Protein AF-A0A7Y4RTG4-F1 (afdb_monomer)

Radius of gyration: 31.03 Å; Cα contacts (8 Å, |Δi|>4): 237; chains: 1; bounding box: 72×58×74 Å

Nearest PDB structures (foldseek):
  3ip4-assembly1_B  TM=7.887E-01  e=3.314E-16  Staphylococcus aureus subsp. aureus Mu50
  3al0-assembly1_B  TM=7.561E-01  e=7.005E-13  Thermotoga maritima MSB8
  3h0m-assembly6_Q  TM=8.804E-01  e=1.218E-09  Aquifex aeolicus
  4wj3-assembly2_H  TM=8.496E-01  e=2.297E-09  Pseudomonas aeruginosa PAO1
  2df4-assembly1_B  TM=9.176E-01  e=1.395E-08  Staphylococcus aureus

Mean predicted aligned error: 8.81 Å

Secondary structure (DSSP, 8-state):
-HHHHHHHHHHHHTT-----EEEEEETTTTEEEEEEE--S---------TTS------HHHHHHHHHHPPPPHHHHHHHHHHHH---HHHHHHHTSSHHHHHHHHHHHHTT--HHHHHHHIIIIIHHHHHHHSS--S-HHHHHHHHHHHHTTSB-HHHHHHHHHHHHHH---HHHHHHHTT-BPB--HHHHHHHHHHHHHH-HHHHHHHHTT-TTHHHHHHHHHHHHTTT-B-HHHHHHHHHHHHH--

Foldseek 3Di:
DVQVVVVVVVCVVVVHDDFDFDWDADPVVRHIDGDDGCPDDDPPVDDPDPVDDDDDDDPVNVVVVVVVDDDDLVRQLVCCCPVQVDDSVLSNVQSVDPQSVVLLVLLVVLPARSVLSSVCCVPQQVVLCVVPVHRQAHSNLVNQLNVCCVVPQAPPVLSSVLSVVCSPPNDHSVVSCVVVVRTADLDLVVLLVLLVVLCVVCVVLLVVVVVPPVVSLVVSLVSSCVSCVNRYRSVNNSVSNCCVSPPD

Solvent-accessible surface area (backbone atoms only — not comparable to full-atom values): 14343 Å² total; per-residue (Å²): 110,68,53,53,53,55,49,52,49,54,37,50,76,72,72,50,79,93,71,63,60,48,67,45,76,39,85,90,77,62,42,66,42,82,76,44,78,56,88,62,84,81,84,77,74,87,68,84,62,86,90,55,76,85,87,78,80,53,70,69,57,53,52,52,56,61,70,68,56,72,82,50,52,72,59,48,26,54,44,36,31,71,77,51,68,40,51,77,67,56,24,52,59,39,43,68,41,70,71,51,34,53,46,50,53,46,18,38,75,62,67,30,56,51,63,62,46,51,52,47,40,72,52,62,46,42,56,49,21,75,75,66,79,44,78,72,59,54,41,59,45,54,25,50,42,52,47,35,39,74,76,53,46,23,44,74,74,46,45,54,54,37,52,59,46,25,57,73,75,49,73,55,47,68,59,48,24,54,77,70,63,35,48,40,46,76,55,65,68,65,50,49,52,47,44,52,53,45,51,69,76,37,53,70,58,51,52,44,34,74,72,66,42,67,74,46,56,61,54,52,50,51,50,34,29,60,74,48,70,57,18,48,35,72,81,62,46,53,61,53,49,50,53,66,66,70,51,131

pLDDT: mean 91.25, std 6.45, range [51.41, 98.25]

Structure (mmCIF, N/CA/C/O backbone):
data_AF-A0A7Y4RTG4-F1
#
_entry.id   AF-A0A7Y4RTG4-F1
#
loop_
_atom_site.group_PDB
_atom_site.id
_atom_site.type_symbol
_atom_site.label_atom_id
_atom_site.label_alt_id
_atom_site.label_comp_id
_atom_site.label_asym_id
_atom_site.label_entity_id
_atom_site.label_seq_id
_atom_site.pdbx_PDB_ins_code
_atom_site.Cartn_x
_atom_site.Cartn_y
_atom_site.Cartn_z
_atom_site.occupancy
_atom_site.B_iso_or_equiv
_atom_site.auth_seq_id
_atom_site.auth_comp_id
_atom_site.auth_asym_id
_atom_site.auth_atom_id
_atom_site.pdbx_PDB_model_num
ATOM 1 N N . LEU A 1 1 ? 15.105 18.278 -21.443 1.00 90.88 1 LEU A N 1
ATOM 2 C CA . LEU A 1 1 ? 14.380 18.405 -22.731 1.00 90.88 1 LEU A CA 1
ATOM 3 C C . LEU A 1 1 ? 13.814 19.806 -22.916 1.00 90.88 1 LEU A C 1
ATOM 5 O O . LEU A 1 1 ? 14.071 20.392 -23.954 1.00 90.88 1 LEU A O 1
ATOM 9 N N . GLU A 1 2 ? 13.127 20.365 -21.918 1.00 93.38 2 GLU A N 1
ATOM 10 C CA . GLU A 1 2 ? 12.545 21.721 -21.973 1.00 93.38 2 GLU A CA 1
ATOM 11 C C . GLU A 1 2 ? 13.542 22.799 -22.425 1.00 93.38 2 GLU A C 1
ATOM 13 O O . GLU A 1 2 ? 13.297 23.468 -23.419 1.00 93.38 2 GLU A O 1
ATOM 18 N N . ALA A 1 3 ? 14.722 22.873 -21.801 1.00 92.00 3 ALA A N 1
ATOM 19 C CA . ALA A 1 3 ? 15.753 23.846 -22.172 1.00 92.00 3 ALA A CA 1
ATOM 20 C C . ALA A 1 3 ? 16.218 23.755 -23.641 1.00 92.00 3 ALA A C 1
ATOM 22 O O . ALA A 1 3 ? 16.550 24.770 -24.246 1.00 92.00 3 ALA A O 1
ATOM 23 N N . GLU A 1 4 ? 16.244 22.552 -24.228 1.00 94.00 4 GLU A N 1
ATOM 24 C CA . GLU A 1 4 ? 16.605 22.387 -25.643 1.00 94.00 4 GLU A CA 1
ATOM 25 C C . GLU A 1 4 ? 15.438 22.715 -26.573 1.00 94.00 4 GLU A C 1
ATOM 27 O O . GLU A 1 4 ? 15.654 23.314 -27.624 1.00 94.00 4 GLU A O 1
ATOM 32 N N . ARG A 1 5 ? 14.205 22.373 -26.178 1.00 94.19 5 ARG A N 1
ATOM 33 C CA . ARG A 1 5 ? 12.996 22.782 -26.903 1.00 94.19 5 ARG A CA 1
ATOM 34 C C . ARG A 1 5 ? 12.958 24.303 -27.035 1.00 94.19 5 ARG A C 1
ATOM 36 O O . ARG A 1 5 ? 12.824 24.805 -28.146 1.00 94.19 5 ARG A O 1
ATOM 43 N N . ASP A 1 6 ? 13.136 25.016 -25.927 1.00 93.62 6 ASP A N 1
ATOM 44 C CA . ASP A 1 6 ? 13.055 26.479 -25.899 1.00 93.62 6 ASP A CA 1
ATOM 45 C C . ASP A 1 6 ? 14.202 27.112 -26.711 1.00 93.62 6 ASP A C 1
ATOM 47 O O . ASP A 1 6 ? 13.991 28.070 -27.457 1.00 93.62 6 ASP A O 1
ATOM 51 N N . ARG A 1 7 ? 15.411 26.525 -26.661 1.00 91.38 7 ARG A N 1
ATOM 52 C CA . ARG A 1 7 ? 16.547 26.951 -27.495 1.00 91.38 7 ARG A CA 1
ATOM 53 C C . ARG A 1 7 ? 16.271 26.768 -28.988 1.00 91.38 7 ARG A C 1
ATOM 55 O O . ARG A 1 7 ? 16.556 27.676 -29.768 1.00 91.38 7 ARG A O 1
ATOM 62 N N . GLN A 1 8 ? 15.755 25.608 -29.403 1.00 92.88 8 GLN A N 1
ATOM 63 C CA . GLN A 1 8 ? 15.428 25.354 -30.810 1.00 92.88 8 GLN A CA 1
ATOM 64 C C . GLN A 1 8 ? 14.287 26.248 -31.293 1.00 92.88 8 GLN A C 1
ATOM 66 O O . GLN A 1 8 ? 14.347 26.739 -32.417 1.00 92.88 8 GLN A O 1
ATOM 71 N N . GLN A 1 9 ? 13.290 26.510 -30.446 1.00 94.94 9 GLN A N 1
ATOM 72 C CA . GLN A 1 9 ? 12.205 27.431 -30.767 1.00 94.94 9 GLN A CA 1
ATOM 73 C C . GLN A 1 9 ? 12.737 28.847 -31.029 1.00 94.94 9 GLN A C 1
ATOM 75 O O . GLN A 1 9 ? 12.493 29.392 -32.103 1.00 94.94 9 GLN A O 1
ATOM 80 N N . ALA A 1 10 ? 13.546 29.401 -30.120 1.00 94.06 10 ALA A N 1
ATOM 81 C CA . ALA A 1 10 ? 14.153 30.722 -30.304 1.00 94.06 10 ALA A CA 1
ATOM 82 C C . ALA A 1 10 ? 15.067 30.789 -31.546 1.00 94.06 10 ALA A C 1
ATOM 84 O O . ALA A 1 10 ? 15.100 31.796 -32.260 1.00 94.06 10 ALA A O 1
ATOM 85 N N . LEU A 1 11 ? 15.800 29.706 -31.834 1.00 93.25 11 LEU A N 1
ATOM 86 C CA . LEU A 1 11 ? 16.638 29.589 -33.031 1.00 93.25 11 LEU A CA 1
ATOM 87 C C . LEU A 1 11 ? 15.805 29.643 -34.318 1.00 93.25 11 LEU A C 1
ATOM 89 O O . LEU A 1 11 ? 16.192 30.327 -35.259 1.00 93.25 11 LEU A O 1
ATOM 93 N N . LEU A 1 12 ? 14.664 28.954 -34.357 1.00 95.00 12 LEU A N 1
ATOM 94 C CA . LEU A 1 12 ? 13.762 28.959 -35.511 1.00 95.00 12 LEU A CA 1
ATOM 95 C C . LEU A 1 12 ? 13.035 30.302 -35.672 1.00 95.00 12 LEU A C 1
ATOM 97 O O . LEU A 1 12 ? 12.954 30.819 -36.784 1.00 95.00 12 LEU A O 1
ATOM 101 N N . GLU A 1 13 ? 12.550 30.896 -34.580 1.00 96.50 13 GLU A N 1
ATOM 102 C CA . GLU A 1 13 ? 11.838 32.186 -34.588 1.00 96.50 13 GLU A CA 1
ATOM 103 C C . GLU A 1 13 ? 12.732 33.355 -35.027 1.00 96.50 13 GLU A C 1
ATOM 105 O O . GLU A 1 13 ? 12.270 34.283 -35.687 1.00 96.50 13 GLU A O 1
ATOM 110 N N . SER A 1 14 ? 14.030 33.290 -34.720 1.00 95.44 14 SER A N 1
ATOM 111 C CA . SER A 1 14 ? 15.031 34.260 -35.188 1.00 95.44 14 SER A CA 1
ATOM 112 C C . SER A 1 14 ? 15.507 34.017 -36.630 1.00 95.44 14 SER A C 1
ATOM 114 O O . SER A 1 14 ? 16.370 34.745 -37.122 1.00 95.44 14 SER A O 1
ATOM 116 N N . GLY A 1 15 ? 14.948 33.018 -37.327 1.00 94.69 15 GLY A N 1
ATOM 117 C CA . GLY A 1 15 ? 15.311 32.665 -38.703 1.00 94.69 15 GLY A CA 1
ATOM 118 C C . GLY A 1 15 ? 16.623 31.880 -38.829 1.00 94.69 15 GLY A C 1
ATOM 119 O O . GLY A 1 15 ? 17.167 31.759 -39.929 1.00 94.69 15 GLY A O 1
ATOM 120 N N . GLY A 1 16 ? 17.151 31.360 -37.719 1.00 91.38 16 GLY A N 1
ATOM 121 C CA . GLY A 1 16 ? 18.330 30.501 -37.691 1.00 91.38 16 GLY A CA 1
ATOM 122 C C . GLY A 1 16 ? 18.063 29.093 -38.234 1.00 91.38 16 GLY A C 1
ATOM 123 O O . GLY A 1 16 ? 16.927 28.683 -38.473 1.00 91.38 16 GLY A O 1
ATOM 124 N N . LYS A 1 17 ? 19.137 28.324 -38.437 1.00 88.38 17 LYS A N 1
ATOM 125 C CA . LYS A 1 17 ? 19.072 26.943 -38.938 1.00 88.38 17 LYS A CA 1
ATOM 126 C C . LYS A 1 17 ? 19.406 25.959 -37.827 1.00 88.38 17 LYS A C 1
ATOM 128 O O . LYS A 1 17 ? 20.364 26.162 -37.088 1.00 88.38 17 LYS A O 1
ATOM 133 N N . VAL A 1 18 ? 18.630 24.882 -37.729 1.00 87.88 18 VAL A N 1
ATOM 134 C CA . VAL A 1 18 ? 18.922 23.783 -36.802 1.00 87.88 18 VAL A CA 1
ATOM 135 C C . VAL A 1 18 ? 20.097 22.979 -37.349 1.00 87.88 18 VAL A C 1
ATOM 1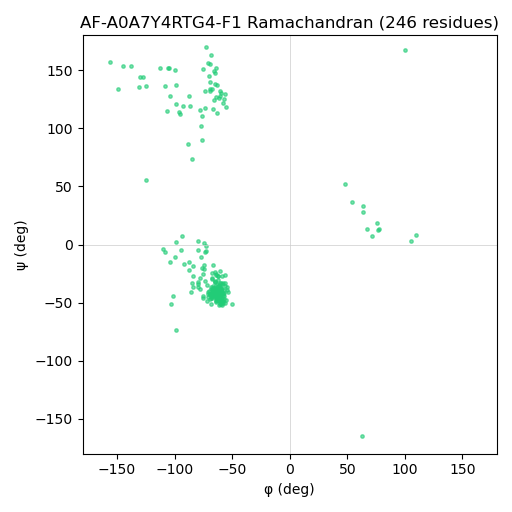37 O O . VAL A 1 18 ? 20.010 22.392 -38.425 1.00 87.88 18 VAL A O 1
ATOM 140 N N . GLU A 1 19 ? 21.188 22.953 -36.593 1.00 85.75 19 GLU A N 1
ATOM 141 C CA . GLU A 1 19 ? 22.383 22.176 -36.906 1.00 85.75 19 GLU A CA 1
ATOM 142 C C . GLU A 1 19 ? 22.418 20.878 -36.102 1.00 85.75 19 GLU A C 1
ATOM 144 O O . GLU A 1 19 ? 21.931 20.802 -34.969 1.00 85.75 19 GLU A O 1
ATOM 149 N N . GLN A 1 20 ? 23.033 19.846 -36.677 1.00 86.00 20 GLN A N 1
ATOM 150 C CA . GLN A 1 20 ? 23.222 18.585 -35.983 1.00 86.00 20 GLN A CA 1
ATOM 151 C C . GLN A 1 20 ? 24.375 18.717 -34.978 1.00 86.00 20 GLN A C 1
ATOM 153 O O . GLN A 1 20 ? 25.554 18.676 -35.329 1.00 86.00 20 GLN A O 1
ATOM 158 N N . VAL A 1 21 ? 24.032 18.867 -33.702 1.00 87.69 21 VAL A N 1
ATOM 159 C CA . VAL A 1 21 ? 25.002 19.056 -32.618 1.00 87.69 21 VAL A CA 1
ATOM 160 C C . VAL A 1 21 ? 24.770 18.061 -31.491 1.00 87.69 21 VAL A C 1
ATOM 162 O O . VAL A 1 21 ? 23.637 17.718 -31.155 1.00 87.69 21 VAL A O 1
ATOM 165 N N . SER A 1 22 ? 25.860 17.600 -30.884 1.00 88.44 22 SER A N 1
ATOM 166 C CA . SER A 1 22 ? 25.801 16.906 -29.599 1.00 88.44 22 SER A CA 1
ATOM 167 C C . SER A 1 22 ? 25.849 17.949 -28.486 1.00 88.44 22 SER A C 1
ATOM 169 O O . SER A 1 22 ? 26.819 18.705 -28.378 1.00 88.44 22 SER A O 1
ATOM 171 N N . LEU A 1 23 ? 24.802 17.991 -27.666 1.00 90.94 23 LEU A N 1
ATOM 172 C CA . LEU A 1 23 ? 24.672 18.914 -26.542 1.00 90.94 23 LEU A CA 1
ATOM 173 C C . LEU A 1 23 ? 24.897 18.184 -25.218 1.00 90.94 23 LEU A C 1
ATOM 175 O O . LEU A 1 23 ? 24.575 17.005 -25.086 1.00 90.94 23 LEU A O 1
ATOM 179 N N . THR A 1 24 ? 25.379 18.916 -24.221 1.00 93.94 24 THR A N 1
ATOM 180 C CA . THR A 1 24 ? 25.357 18.491 -22.819 1.00 93.94 24 THR A CA 1
ATOM 181 C C . THR A 1 24 ? 24.423 19.378 -22.011 1.00 93.94 24 THR A C 1
ATOM 183 O O . THR A 1 24 ? 24.224 20.546 -22.349 1.00 93.94 24 THR A O 1
ATOM 186 N N . PHE A 1 25 ? 23.846 18.828 -20.946 1.00 94.81 25 PHE A N 1
ATOM 187 C CA . PHE A 1 25 ? 22.964 19.545 -20.033 1.00 94.81 25 PHE A CA 1
ATOM 188 C C . PHE A 1 25 ? 23.697 19.869 -18.732 1.00 94.81 25 PHE A C 1
ATOM 190 O O . PHE A 1 25 ? 24.262 18.985 -18.088 1.00 94.81 25 PHE A O 1
ATOM 197 N N . ASN A 1 26 ? 23.666 21.137 -18.326 1.00 93.50 26 ASN A N 1
ATOM 198 C CA . ASN A 1 26 ? 24.170 21.564 -17.030 1.00 93.50 26 ASN A CA 1
ATOM 199 C C . ASN A 1 26 ? 23.016 21.625 -16.021 1.00 93.50 26 ASN A C 1
ATOM 201 O O . ASN A 1 26 ? 22.156 22.500 -16.106 1.00 93.50 26 ASN A O 1
ATOM 205 N N . ALA A 1 27 ? 23.035 20.727 -15.034 1.00 92.56 27 ALA A N 1
ATOM 206 C CA . ALA A 1 27 ? 21.994 20.645 -14.011 1.00 92.56 27 ALA A CA 1
ATOM 207 C C . ALA A 1 27 ? 21.948 21.851 -13.053 1.00 92.56 27 ALA A C 1
ATOM 209 O O . ALA A 1 27 ? 20.893 22.127 -12.495 1.00 92.56 27 ALA A O 1
ATOM 210 N N . GLN A 1 28 ? 23.052 22.586 -12.870 1.00 92.94 28 GLN A N 1
ATOM 211 C CA . GLN A 1 28 ? 23.098 23.767 -11.997 1.00 92.94 28 GLN A CA 1
ATOM 212 C C . GLN A 1 28 ? 22.479 24.997 -12.662 1.00 92.94 28 GLN A C 1
ATOM 214 O O . GLN A 1 28 ? 21.819 25.789 -11.999 1.00 92.94 28 GLN A O 1
ATOM 219 N N . THR A 1 29 ? 22.705 25.173 -13.967 1.00 91.31 29 THR A N 1
ATOM 220 C CA . THR A 1 29 ? 22.216 26.350 -14.7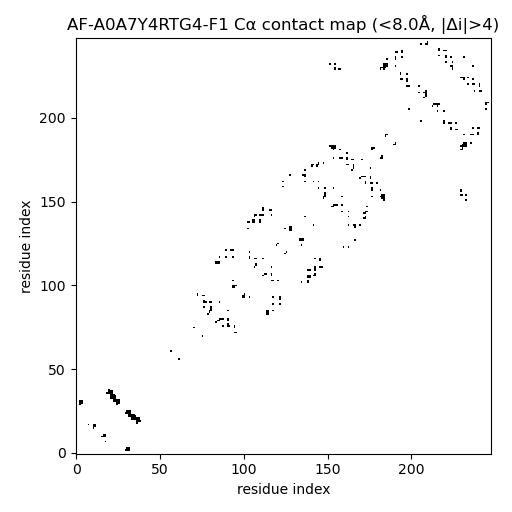03 1.00 91.31 29 THR A CA 1
ATOM 221 C C . THR A 1 29 ? 20.943 26.079 -15.497 1.00 91.31 29 THR A C 1
ATOM 223 O O . THR A 1 29 ? 20.357 27.016 -16.030 1.00 91.31 29 THR A O 1
ATOM 226 N N . GLY A 1 30 ? 20.530 24.815 -15.625 1.00 91.38 30 GLY A N 1
ATOM 227 C CA . GLY A 1 30 ? 19.381 24.406 -16.435 1.00 91.38 30 GLY A CA 1
ATOM 228 C C . GLY A 1 30 ? 19.587 24.599 -17.939 1.00 91.38 30 GLY A C 1
ATOM 229 O O . GLY A 1 30 ? 18.629 24.540 -18.702 1.00 91.38 30 GLY A O 1
ATOM 230 N N . GLN A 1 31 ? 20.820 24.846 -18.385 1.00 90.88 31 GLN A N 1
ATOM 231 C CA . GLN A 1 31 ? 21.125 25.183 -19.775 1.00 90.88 31 GLN A CA 1
ATOM 232 C C . GLN A 1 31 ? 21.758 24.013 -20.520 1.00 90.88 31 GLN A C 1
ATOM 234 O O . GLN A 1 31 ? 22.485 23.195 -19.952 1.00 90.88 31 GLN A O 1
ATOM 239 N N . VAL A 1 32 ? 21.531 23.990 -21.829 1.00 92.44 32 VAL A N 1
ATOM 240 C CA . VAL A 1 32 ? 22.200 23.084 -22.761 1.00 92.44 32 VAL A CA 1
ATOM 241 C C . VAL A 1 32 ? 23.346 23.804 -23.459 1.00 92.44 32 VAL A C 1
ATOM 243 O O . VAL A 1 32 ? 23.216 24.963 -23.855 1.00 92.44 32 VAL A O 1
ATOM 246 N N . LYS A 1 33 ? 24.490 23.133 -23.589 1.00 87.81 33 LYS A N 1
ATOM 247 C CA . LYS A 1 33 ? 25.681 23.678 -24.247 1.00 87.81 33 LYS A CA 1
ATOM 248 C C . LYS A 1 33 ? 26.145 22.744 -25.360 1.00 87.81 33 LYS A C 1
ATOM 250 O O . LYS A 1 33 ? 26.186 21.532 -25.136 1.00 87.81 33 LYS A O 1
ATOM 255 N N . PRO A 1 34 ? 26.513 23.274 -26.536 1.00 86.50 34 PRO A N 1
ATOM 256 C CA . PRO A 1 34 ? 27.095 22.461 -27.588 1.00 86.50 34 PRO A CA 1
ATOM 257 C C . PRO A 1 34 ? 28.467 21.954 -27.164 1.00 86.50 34 PRO A C 1
ATOM 259 O O . PRO A 1 34 ? 29.282 22.705 -26.634 1.00 86.50 34 PRO A O 1
ATOM 262 N N . MET A 1 35 ? 28.704 20.664 -27.385 1.00 85.25 35 MET A N 1
ATOM 263 C CA . MET A 1 35 ? 30.018 20.052 -27.195 1.00 85.25 35 MET A CA 1
ATOM 264 C C . MET A 1 35 ? 30.735 19.855 -28.523 1.00 85.25 35 MET A C 1
ATOM 266 O O . MET A 1 35 ? 31.929 20.110 -28.628 1.00 85.25 35 MET A O 1
ATOM 270 N N . ARG A 1 36 ? 30.009 19.360 -29.528 1.00 81.50 36 ARG A N 1
ATOM 271 C CA . ARG A 1 36 ? 30.580 18.953 -30.809 1.00 81.50 36 ARG A CA 1
ATOM 272 C C . ARG A 1 36 ? 29.572 19.158 -31.938 1.00 81.50 36 ARG A C 1
ATOM 274 O O . ARG A 1 36 ? 28.423 18.726 -31.805 1.00 81.50 36 ARG A O 1
ATOM 281 N N . SER A 1 37 ? 30.022 19.746 -33.045 1.00 75.56 37 SER A N 1
ATOM 282 C CA . SER A 1 37 ? 29.322 19.715 -34.332 1.00 75.56 37 SER A CA 1
ATOM 283 C C . SER A 1 37 ? 29.448 18.319 -34.953 1.00 75.56 37 SER A C 1
ATOM 285 O O . SER A 1 37 ? 30.528 17.718 -34.981 1.00 75.56 37 SER A O 1
ATOM 287 N N . LYS A 1 38 ? 28.329 17.754 -35.415 1.00 68.50 38 LYS A N 1
ATOM 288 C CA . LYS A 1 38 ? 28.351 16.563 -36.270 1.00 68.50 38 LYS A CA 1
ATOM 289 C C . LYS A 1 38 ? 28.464 17.049 -37.711 1.00 68.50 38 LYS A C 1
ATOM 291 O O . LYS A 1 38 ? 27.457 17.282 -38.362 1.00 68.50 38 LYS A O 1
ATOM 296 N N . GLU A 1 39 ? 29.694 17.262 -38.165 1.00 63.22 39 GLU A N 1
ATOM 297 C CA . GLU A 1 39 ? 29.968 17.637 -39.560 1.00 63.22 39 GLU A CA 1
ATOM 298 C C . GLU A 1 39 ? 29.825 16.436 -40.512 1.00 63.22 39 GLU A C 1
ATOM 300 O O . GLU A 1 39 ? 29.459 16.618 -41.666 1.00 63.22 39 GLU A O 1
ATOM 305 N N . GLU A 1 40 ? 29.994 15.203 -40.013 1.00 60.44 40 GLU A N 1
ATOM 306 C CA . GLU A 1 40 ? 29.800 13.956 -40.767 1.00 60.44 40 GLU A CA 1
ATOM 307 C C . GLU A 1 40 ? 29.211 12.853 -39.866 1.00 60.44 40 GLU A C 1
ATOM 309 O O . GLU A 1 40 ? 29.402 12.857 -38.641 1.00 60.44 40 GLU A O 1
ATOM 314 N N . SER A 1 41 ? 28.490 11.884 -40.449 1.00 66.75 41 SER A N 1
ATOM 315 C CA . SER A 1 41 ? 28.116 10.665 -39.724 1.00 66.75 41 SER A CA 1
ATOM 316 C C . SER A 1 41 ? 29.381 9.878 -39.402 1.00 66.75 41 S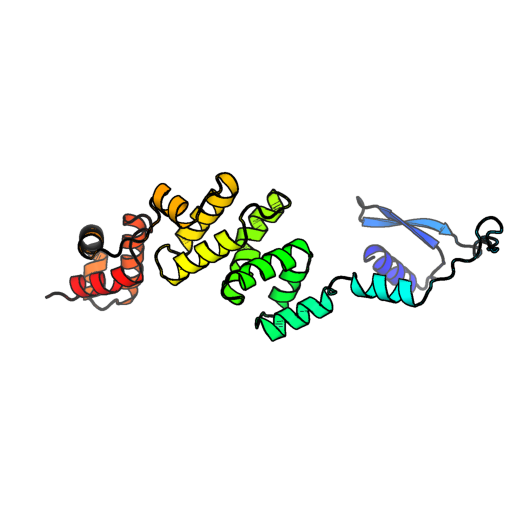ER A C 1
ATOM 318 O O . SER A 1 41 ? 30.142 9.542 -40.305 1.00 66.75 41 SER A O 1
ATOM 320 N N . HIS A 1 42 ? 29.601 9.564 -38.129 1.00 70.94 42 HIS A N 1
ATOM 321 C CA . HIS A 1 42 ? 30.732 8.747 -37.715 1.00 70.94 42 HIS A CA 1
ATOM 322 C C . HIS A 1 42 ? 30.764 7.408 -38.457 1.00 70.94 42 HIS A C 1
ATOM 324 O O . HIS A 1 42 ? 29.850 6.597 -38.302 1.00 70.94 42 HIS A O 1
ATOM 330 N N . ASP A 1 43 ? 31.834 7.165 -39.215 1.00 83.94 43 ASP A N 1
ATOM 331 C CA . ASP A 1 43 ? 32.106 5.848 -39.779 1.00 83.94 43 ASP A CA 1
ATOM 332 C C . ASP A 1 43 ? 32.642 4.925 -38.676 1.00 83.94 43 ASP A C 1
ATOM 334 O O . ASP A 1 43 ? 33.841 4.853 -38.394 1.00 83.94 43 ASP A O 1
ATOM 338 N N . TYR A 1 44 ? 31.714 4.242 -38.005 1.00 87.56 44 TYR A N 1
ATOM 339 C CA . TYR A 1 44 ? 32.029 3.229 -36.999 1.00 87.56 44 TYR A CA 1
ATOM 340 C C . TYR A 1 44 ? 32.580 1.936 -37.611 1.00 87.56 44 TYR A C 1
ATOM 342 O O . TYR A 1 44 ? 33.001 1.062 -36.854 1.00 87.56 44 TYR A O 1
ATOM 350 N N . ARG A 1 45 ? 32.610 1.815 -38.952 1.00 91.00 45 ARG A N 1
ATOM 351 C CA . ARG A 1 45 ? 33.097 0.643 -39.691 1.00 91.00 45 ARG A CA 1
ATOM 352 C C . ARG A 1 45 ? 32.512 -0.655 -39.142 1.00 91.00 45 ARG A C 1
ATOM 354 O O . ARG A 1 45 ? 33.254 -1.563 -38.788 1.00 91.00 45 ARG A O 1
ATOM 361 N N . TYR A 1 46 ? 31.185 -0.723 -39.019 1.00 92.50 46 TYR A N 1
ATOM 362 C CA . TYR A 1 46 ? 30.511 -1.931 -38.547 1.00 92.50 46 TYR A CA 1
ATOM 363 C C . TYR A 1 46 ? 30.862 -3.124 -39.446 1.00 92.50 46 TYR A C 1
ATOM 365 O O . TYR A 1 46 ? 30.647 -3.081 -40.657 1.00 92.50 46 TYR A O 1
ATOM 373 N N . PHE A 1 47 ? 31.365 -4.197 -38.842 1.00 94.81 47 PHE A N 1
ATOM 374 C CA . PHE A 1 47 ? 31.552 -5.500 -39.472 1.00 94.81 47 PHE A CA 1
ATOM 375 C C . PHE A 1 47 ? 31.125 -6.594 -38.481 1.00 94.81 47 PHE A C 1
ATOM 377 O O . PHE A 1 47 ? 31.137 -6.343 -37.273 1.00 94.81 47 PHE A O 1
ATOM 384 N N . PRO A 1 48 ? 30.701 -7.779 -38.955 1.00 94.62 48 PRO A N 1
ATOM 385 C CA . PRO A 1 48 ? 30.400 -8.899 -38.072 1.00 94.62 48 PRO A CA 1
ATOM 386 C C . PRO A 1 48 ? 31.636 -9.280 -37.263 1.00 94.62 48 PRO A C 1
ATOM 388 O O . PRO A 1 48 ? 32.707 -9.454 -37.841 1.00 94.62 48 PRO A O 1
ATOM 391 N N . ASP A 1 49 ? 31.476 -9.410 -35.951 1.00 94.50 49 ASP A N 1
ATOM 392 C CA . ASP A 1 49 ? 32.546 -9.863 -35.070 1.00 94.50 49 ASP A CA 1
ATOM 393 C C . ASP A 1 49 ? 32.931 -11.312 -35.443 1.00 94.50 49 ASP A C 1
ATOM 395 O O . ASP A 1 49 ? 32.089 -12.203 -35.317 1.00 94.50 49 ASP A O 1
ATOM 399 N N . PRO A 1 50 ? 34.150 -11.566 -35.961 1.00 94.38 50 PRO A N 1
ATOM 400 C CA . PRO A 1 50 ? 34.558 -12.898 -36.393 1.00 94.38 50 PRO A CA 1
ATOM 401 C C . PRO A 1 50 ? 34.856 -13.832 -35.214 1.00 94.38 50 PRO A C 1
ATOM 403 O O . PRO A 1 50 ? 34.883 -15.048 -35.409 1.00 94.38 50 PRO A O 1
ATOM 406 N N . ASP A 1 51 ? 35.074 -13.280 -34.016 1.00 96.38 51 ASP A N 1
ATOM 407 C CA . ASP A 1 51 ? 35.400 -14.043 -32.811 1.00 96.38 51 ASP A CA 1
ATOM 408 C C . ASP A 1 51 ? 34.132 -14.584 -32.125 1.00 96.38 51 ASP A C 1
ATOM 410 O O . ASP A 1 51 ? 34.201 -15.540 -31.346 1.00 96.38 51 ASP A O 1
ATOM 414 N N . LEU A 1 52 ? 32.960 -14.013 -32.435 1.00 95.69 52 LEU A N 1
ATOM 415 C CA . LEU A 1 52 ? 31.668 -14.437 -31.901 1.00 95.69 52 LEU A CA 1
ATOM 416 C C . LEU A 1 52 ? 30.848 -15.184 -32.964 1.00 95.69 52 LEU A C 1
ATOM 418 O O . LEU A 1 52 ? 30.405 -14.580 -33.945 1.00 95.69 52 LEU A O 1
ATOM 422 N N . PRO A 1 53 ? 30.569 -16.490 -32.783 1.00 94.88 53 PRO A N 1
ATOM 423 C CA . PRO A 1 53 ? 29.657 -17.188 -33.676 1.00 94.88 53 PRO A CA 1
ATOM 424 C C . PRO A 1 53 ? 28.241 -16.589 -33.573 1.00 94.88 53 PRO A C 1
ATOM 426 O O . PRO A 1 53 ? 27.852 -16.101 -32.506 1.00 94.88 53 PRO A O 1
ATOM 429 N N . PRO A 1 54 ? 27.429 -16.657 -34.644 1.00 94.56 54 PRO A N 1
ATOM 430 C CA . PRO A 1 54 ? 26.047 -16.196 -34.598 1.00 94.56 54 PRO A CA 1
ATOM 431 C C . PRO A 1 54 ? 25.245 -16.883 -33.485 1.00 94.56 54 PRO A C 1
ATOM 433 O O . PRO A 1 54 ? 25.210 -18.111 -33.398 1.00 94.56 54 PRO A O 1
ATOM 436 N N . LEU A 1 55 ? 24.561 -16.087 -32.660 1.00 94.62 55 LEU A N 1
ATOM 437 C CA . LEU A 1 55 ? 23.647 -16.595 -31.640 1.00 94.62 55 LEU A CA 1
ATOM 438 C C . LEU A 1 55 ? 22.342 -17.056 -32.302 1.00 94.62 55 LEU A C 1
ATOM 440 O O . LEU A 1 55 ? 21.559 -16.236 -32.782 1.00 94.62 55 LEU A O 1
ATOM 444 N N . VAL A 1 56 ? 22.100 -18.366 -32.311 1.00 94.75 56 VAL A N 1
ATOM 445 C CA . VAL A 1 56 ? 20.837 -18.961 -32.769 1.00 94.75 56 VAL A CA 1
ATOM 446 C C . VAL A 1 56 ? 19.984 -19.280 -31.546 1.00 94.75 56 VAL A C 1
ATOM 448 O O . VAL A 1 56 ? 20.415 -20.022 -30.669 1.00 94.75 56 VAL A O 1
ATOM 451 N N . LEU A 1 57 ? 18.787 -18.697 -31.473 1.00 95.31 57 LEU A N 1
ATOM 452 C CA . LEU A 1 57 ? 17.855 -18.918 -30.369 1.00 95.31 57 LEU A CA 1
ATOM 453 C C . LEU A 1 57 ? 16.842 -20.000 -30.749 1.00 95.31 57 LEU A C 1
ATOM 455 O O . LEU A 1 57 ? 16.014 -19.793 -31.638 1.00 95.31 57 LEU A O 1
ATOM 459 N N . ASP A 1 58 ? 16.889 -21.139 -30.061 1.00 96.50 58 ASP A N 1
ATOM 460 C CA . ASP A 1 58 ? 15.918 -22.215 -30.249 1.00 96.50 58 ASP A CA 1
ATOM 461 C C . ASP A 1 58 ? 14.511 -21.776 -29.824 1.00 96.50 58 ASP A C 1
ATOM 463 O O . ASP A 1 58 ? 14.315 -21.183 -28.760 1.00 96.50 58 ASP A O 1
ATOM 467 N N . ALA A 1 59 ? 13.497 -22.138 -30.614 1.00 96.81 59 ALA A N 1
ATOM 468 C CA . ALA A 1 59 ? 12.105 -21.790 -30.317 1.00 96.81 59 ALA A CA 1
ATOM 469 C C . ALA A 1 59 ? 11.629 -22.345 -28.960 1.00 96.81 59 ALA A C 1
ATOM 471 O O . ALA A 1 59 ? 10.839 -21.701 -28.271 1.00 96.81 59 ALA A O 1
ATOM 472 N N . SER A 1 60 ? 12.135 -23.514 -28.549 1.00 96.81 60 SER A N 1
ATOM 473 C CA . SER A 1 60 ? 11.847 -24.093 -27.232 1.00 96.81 60 SER A CA 1
ATOM 474 C C . SER A 1 60 ? 12.439 -23.266 -26.094 1.00 96.81 60 SER A C 1
ATOM 476 O O . SER A 1 60 ? 11.786 -23.098 -25.070 1.00 96.81 60 SER A O 1
ATOM 478 N N . TRP A 1 61 ? 13.646 -22.723 -26.271 1.00 96.56 61 TRP A N 1
ATOM 479 C CA . TRP A 1 61 ? 14.273 -21.854 -25.276 1.00 96.56 61 TRP A CA 1
ATOM 480 C C . TRP A 1 61 ? 13.521 -20.526 -25.155 1.00 96.56 61 TRP A C 1
ATOM 482 O O . TRP A 1 61 ? 13.198 -20.104 -24.047 1.00 96.56 61 TRP A O 1
ATOM 492 N N . VAL A 1 62 ? 13.143 -19.920 -26.287 1.00 96.94 62 VAL A N 1
ATOM 493 C CA . VAL A 1 62 ? 12.313 -18.703 -26.300 1.00 96.94 62 VAL A CA 1
ATOM 494 C C . VAL A 1 62 ? 10.988 -18.940 -25.571 1.00 96.94 62 VAL A C 1
ATOM 496 O O . VAL A 1 62 ? 10.583 -18.107 -24.766 1.00 96.94 62 VAL A O 1
ATOM 499 N N . ALA A 1 63 ? 10.336 -20.086 -25.791 1.00 96.75 63 ALA A N 1
ATOM 500 C CA . ALA A 1 63 ? 9.089 -20.424 -25.107 1.00 96.75 63 ALA A CA 1
ATOM 501 C C . ALA A 1 63 ? 9.256 -20.534 -23.580 1.00 96.75 63 ALA A C 1
ATOM 503 O O . ALA A 1 63 ? 8.393 -20.050 -22.846 1.00 96.75 63 ALA A O 1
ATOM 504 N N . VAL A 1 64 ? 10.365 -21.117 -23.102 1.00 96.38 64 VAL A N 1
ATOM 505 C CA . VAL A 1 64 ? 10.689 -21.176 -21.665 1.00 96.38 64 VAL A CA 1
ATOM 506 C C . VAL A 1 64 ? 10.848 -19.768 -21.100 1.00 96.38 64 VAL A C 1
ATOM 508 O O . VAL A 1 64 ? 10.137 -19.417 -20.162 1.00 96.38 64 VAL A O 1
ATOM 511 N N . VAL A 1 65 ? 11.679 -18.927 -21.722 1.00 96.31 65 VAL A N 1
ATOM 512 C CA . VAL A 1 65 ? 11.897 -17.542 -21.265 1.00 96.31 65 VAL A CA 1
ATOM 513 C C . VAL A 1 65 ? 10.589 -16.751 -21.263 1.00 96.31 65 VAL A C 1
ATOM 515 O O . VAL A 1 65 ? 10.291 -16.051 -20.300 1.00 96.31 65 VAL A O 1
ATOM 518 N N . CYS A 1 66 ? 9.758 -16.893 -22.299 1.00 94.75 66 CYS A N 1
ATOM 519 C CA . CYS A 1 66 ? 8.448 -16.246 -22.346 1.00 94.75 66 CYS A CA 1
ATOM 520 C C . CYS A 1 66 ? 7.521 -16.686 -21.205 1.00 94.75 66 CYS A C 1
ATOM 522 O O . CYS A 1 66 ? 6.722 -15.873 -20.750 1.00 94.75 66 CYS A O 1
ATOM 524 N N . SER A 1 67 ? 7.615 -17.937 -20.741 1.00 95.31 67 SER A N 1
ATOM 525 C CA . SER A 1 67 ? 6.809 -18.438 -19.618 1.00 95.31 67 SER A CA 1
ATOM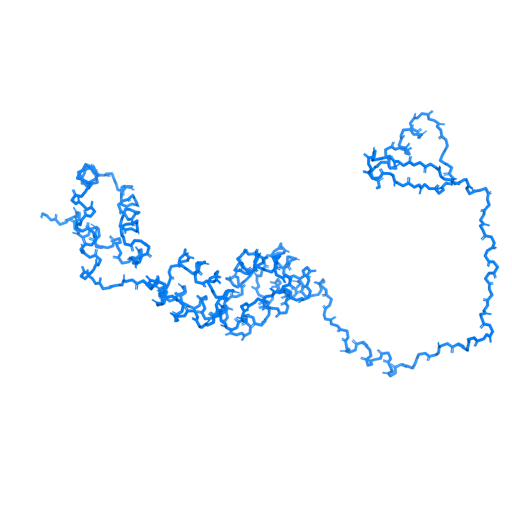 526 C C . SER A 1 67 ? 7.271 -17.929 -18.248 1.00 95.31 67 SER A C 1
ATOM 528 O O . SER A 1 67 ? 6.481 -17.910 -17.308 1.00 95.31 67 SER A O 1
ATOM 530 N N . GLU A 1 68 ? 8.527 -17.490 -18.144 1.00 95.12 68 GLU A N 1
ATOM 531 C CA . GLU A 1 68 ? 9.113 -16.919 -16.925 1.00 95.12 68 GLU A CA 1
ATOM 532 C C . GLU A 1 68 ? 8.887 -15.406 -16.813 1.00 95.12 68 GLU A C 1
ATOM 534 O O . GLU A 1 68 ? 9.070 -14.829 -15.738 1.00 95.12 68 GLU A O 1
ATOM 539 N N . LEU A 1 69 ? 8.491 -14.746 -17.909 1.00 92.06 69 LEU A N 1
ATOM 540 C CA . LEU A 1 69 ? 8.220 -13.314 -17.895 1.00 92.06 69 LEU A CA 1
ATOM 541 C C . LEU A 1 69 ? 7.035 -13.006 -16.966 1.00 92.06 69 LEU A C 1
ATOM 543 O O . LEU A 1 69 ? 5.948 -13.563 -17.145 1.00 92.06 69 LEU A O 1
ATOM 547 N N . PRO A 1 70 ? 7.204 -12.085 -16.003 1.00 91.88 70 PRO A N 1
ATOM 548 C CA . PRO A 1 70 ? 6.111 -11.681 -15.140 1.00 91.88 70 PRO A CA 1
ATOM 549 C C . PRO A 1 70 ? 5.050 -10.906 -15.926 1.00 91.88 70 PRO A C 1
ATOM 551 O O . PRO A 1 70 ? 5.287 -10.368 -17.012 1.00 91.88 70 PRO A O 1
ATOM 554 N N . GLU A 1 71 ? 3.865 -10.796 -15.331 1.00 94.00 71 GLU A N 1
ATOM 555 C CA . GLU A 1 71 ? 2.802 -9.948 -15.857 1.00 94.00 71 GLU A CA 1
ATOM 556 C C . GLU A 1 71 ? 3.285 -8.491 -15.965 1.00 94.00 71 GLU A C 1
ATOM 558 O O . GLU A 1 71 ? 3.681 -7.872 -14.975 1.00 94.00 71 GLU A O 1
ATOM 563 N N . LEU A 1 72 ? 3.233 -7.928 -17.175 1.00 93.75 72 LEU A N 1
ATOM 564 C CA . LEU A 1 72 ? 3.658 -6.550 -17.410 1.00 93.75 72 LEU A CA 1
ATOM 565 C C . LEU A 1 72 ? 2.734 -5.548 -16.692 1.00 93.75 72 LEU A C 1
ATOM 567 O O . LEU A 1 72 ? 1.520 -5.777 -16.630 1.00 93.75 72 LEU A O 1
ATOM 571 N N . PRO A 1 73 ? 3.246 -4.380 -16.251 1.00 94.31 73 PRO A N 1
ATOM 572 C CA . PRO A 1 73 ? 2.468 -3.412 -15.473 1.00 94.31 73 PRO A CA 1
ATOM 573 C C . PRO A 1 73 ? 1.152 -2.974 -16.127 1.00 94.31 73 PRO A C 1
ATOM 575 O O . PRO A 1 73 ? 0.150 -2.806 -15.441 1.00 94.31 73 PRO A O 1
ATOM 578 N N . ALA A 1 74 ? 1.120 -2.822 -17.456 1.00 95.12 74 ALA A N 1
ATOM 579 C CA . ALA A 1 74 ? -0.095 -2.438 -18.178 1.00 95.12 74 ALA A CA 1
ATOM 580 C C . ALA A 1 74 ? -1.193 -3.515 -18.106 1.00 95.12 74 ALA A C 1
ATOM 582 O O . ALA A 1 74 ? -2.360 -3.190 -17.887 1.00 95.12 74 ALA A O 1
ATOM 583 N N . ALA A 1 75 ? -0.815 -4.791 -18.246 1.00 96.06 75 ALA A N 1
ATOM 584 C CA . ALA A 1 75 ? -1.738 -5.915 -18.112 1.00 96.06 75 ALA A CA 1
ATOM 585 C C . ALA A 1 75 ? -2.205 -6.063 -16.656 1.00 96.06 75 ALA A C 1
ATOM 587 O O . ALA A 1 75 ? -3.411 -6.117 -16.404 1.00 96.06 75 ALA A O 1
ATOM 588 N N . LYS A 1 76 ? -1.266 -5.990 -15.700 1.00 97.12 76 LYS A N 1
ATOM 589 C CA . LYS A 1 76 ? -1.565 -6.057 -14.264 1.00 97.12 76 LYS A CA 1
ATOM 590 C C . LYS A 1 76 ? -2.511 -4.937 -13.828 1.00 97.12 76 LYS A C 1
ATOM 592 O O . LYS A 1 76 ? -3.473 -5.187 -13.105 1.00 97.12 76 LYS A O 1
ATOM 597 N N . ARG A 1 77 ? -2.313 -3.715 -14.333 1.00 96.88 77 ARG A N 1
ATOM 598 C CA . ARG A 1 77 ? -3.208 -2.576 -14.091 1.00 96.88 77 ARG A CA 1
ATOM 599 C C . ARG A 1 77 ? -4.633 -2.865 -14.556 1.00 96.88 77 ARG A C 1
ATOM 601 O O . ARG A 1 77 ? -5.567 -2.710 -13.776 1.00 96.88 77 ARG A O 1
ATOM 608 N N . ALA A 1 78 ? -4.796 -3.304 -15.805 1.00 97.12 78 ALA A N 1
ATOM 609 C CA . ALA A 1 78 ? -6.109 -3.628 -16.358 1.00 97.12 78 ALA A CA 1
ATOM 610 C C . ALA A 1 78 ? -6.796 -4.745 -15.554 1.00 97.12 78 ALA A C 1
ATOM 612 O O . ALA A 1 78 ? -7.994 -4.667 -15.277 1.00 97.12 78 ALA A O 1
ATOM 613 N N . ARG A 1 79 ? -6.031 -5.752 -15.111 1.00 97.81 79 ARG A N 1
ATOM 614 C CA . ARG A 1 79 ? -6.534 -6.809 -14.228 1.00 97.81 79 ARG A CA 1
ATOM 615 C C . ARG A 1 79 ? -6.959 -6.267 -12.868 1.00 97.81 79 ARG A C 1
ATOM 617 O O . ARG A 1 79 ? -8.017 -6.653 -12.387 1.00 97.81 79 ARG A O 1
ATOM 624 N N . PHE A 1 80 ? -6.190 -5.372 -12.253 1.00 97.81 80 PHE A N 1
ATOM 625 C CA . PHE A 1 80 ? -6.551 -4.768 -10.968 1.00 97.81 80 PHE A CA 1
ATOM 626 C C . PHE A 1 80 ? -7.834 -3.932 -11.067 1.00 97.81 80 PHE A C 1
ATOM 628 O O . PHE A 1 80 ? -8.689 -3.999 -10.184 1.00 97.81 80 PHE A O 1
ATOM 635 N N . GLU A 1 81 ? -8.013 -3.193 -12.160 1.00 97.56 81 GLU A N 1
ATOM 636 C CA . GLU A 1 81 ? -9.251 -2.453 -12.428 1.00 97.56 81 GLU A CA 1
ATOM 637 C C . GLU A 1 81 ? -10.447 -3.413 -12.596 1.00 97.56 81 GLU A C 1
ATOM 639 O O . GLU A 1 81 ? -11.477 -3.238 -11.943 1.00 97.56 81 GLU A O 1
ATOM 644 N N . ALA A 1 82 ? -10.303 -4.470 -13.403 1.00 9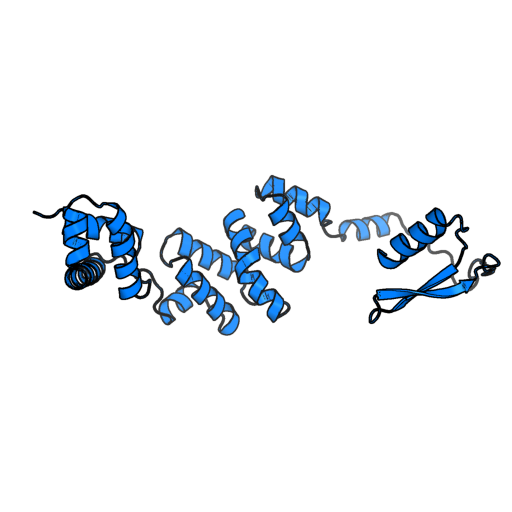7.50 82 ALA A N 1
ATOM 645 C CA . ALA A 1 82 ? -11.393 -5.397 -13.716 1.00 97.50 82 ALA A CA 1
ATOM 646 C C . ALA A 1 82 ? -11.742 -6.371 -12.573 1.00 97.50 82 ALA A C 1
ATOM 648 O O . ALA A 1 82 ? -12.917 -6.573 -12.273 1.00 97.50 82 ALA A O 1
ATOM 649 N N . ALA A 1 83 ? -10.739 -6.987 -11.943 1.00 96.44 83 ALA A N 1
ATOM 650 C CA . ALA A 1 83 ? -10.926 -8.040 -10.943 1.00 96.44 83 ALA A CA 1
ATOM 651 C C . ALA A 1 83 ? -11.164 -7.488 -9.531 1.00 96.44 83 ALA A C 1
ATOM 653 O O . ALA A 1 83 ? -11.905 -8.086 -8.754 1.00 96.44 83 ALA A O 1
ATOM 654 N N . PHE A 1 84 ? -10.551 -6.349 -9.196 1.00 96.62 84 PHE A N 1
ATOM 655 C CA . PHE A 1 84 ? -10.620 -5.760 -7.854 1.00 96.62 84 PHE A CA 1
ATOM 656 C C . PHE A 1 84 ? -11.451 -4.471 -7.799 1.00 96.62 84 PHE A C 1
ATOM 658 O O . PHE A 1 84 ? -11.672 -3.922 -6.717 1.00 96.62 84 PHE A O 1
ATOM 665 N N . GLY A 1 85 ? -11.941 -3.984 -8.946 1.00 96.44 85 GLY A N 1
ATOM 666 C CA . GLY A 1 85 ? -12.775 -2.784 -9.023 1.00 96.44 85 GLY A CA 1
ATOM 667 C C . GLY A 1 85 ? -12.047 -1.517 -8.571 1.00 96.44 85 GLY A C 1
ATOM 668 O O . GLY A 1 85 ? -12.687 -0.608 -8.029 1.00 96.44 85 GLY A O 1
ATOM 669 N N . LEU A 1 86 ? -10.718 -1.488 -8.717 1.00 97.31 86 LEU A N 1
ATOM 670 C CA . LEU A 1 86 ? -9.890 -0.335 -8.371 1.00 97.31 86 LEU A CA 1
ATOM 671 C C . LEU A 1 86 ? -10.028 0.768 -9.418 1.00 97.31 86 LEU A C 1
ATOM 673 O O . LEU A 1 86 ? -10.280 0.504 -10.593 1.00 97.31 86 LEU A O 1
ATOM 677 N N . SER A 1 87 ? -9.848 2.021 -8.994 1.00 97.19 87 SER A N 1
ATOM 678 C CA . SER A 1 87 ? -9.805 3.123 -9.949 1.00 97.19 87 SER A CA 1
ATOM 679 C C . SER A 1 87 ? -8.524 3.047 -10.793 1.00 97.19 87 SER A C 1
ATOM 681 O O . SER A 1 87 ? -7.501 2.546 -10.314 1.00 97.19 87 SER A O 1
ATOM 683 N N . PRO A 1 88 ? -8.516 3.621 -12.010 1.00 96.62 88 PRO A N 1
ATOM 684 C CA . PRO A 1 88 ? -7.314 3.636 -12.838 1.00 96.62 88 PRO A CA 1
ATOM 685 C C . PRO A 1 88 ? -6.117 4.325 -12.173 1.00 96.62 88 PRO A C 1
ATOM 687 O O . PRO A 1 88 ? -4.968 4.004 -12.468 1.00 96.62 88 PRO A O 1
ATOM 690 N N . LYS A 1 89 ? -6.380 5.274 -11.266 1.00 95.94 89 LYS A N 1
ATOM 691 C CA . LYS A 1 89 ? -5.351 5.965 -10.490 1.00 95.94 89 LYS A CA 1
ATOM 692 C C . LYS A 1 89 ? -4.741 5.042 -9.435 1.00 95.94 89 LYS A C 1
ATOM 694 O O . LYS A 1 89 ? -3.521 4.950 -9.359 1.00 95.94 89 LYS A O 1
ATOM 699 N N . ASP A 1 90 ? -5.575 4.351 -8.663 1.00 96.44 90 ASP A N 1
ATOM 700 C CA . ASP A 1 90 ? -5.112 3.478 -7.577 1.00 96.44 90 ASP A CA 1
ATOM 701 C C . ASP A 1 90 ? -4.369 2.264 -8.141 1.00 96.44 90 ASP A C 1
ATOM 703 O O . ASP A 1 90 ? -3.287 1.915 -7.673 1.00 96.44 90 ASP A O 1
ATOM 707 N N . ALA A 1 91 ? -4.896 1.677 -9.221 1.00 97.25 91 ALA A N 1
ATOM 708 C CA . ALA A 1 91 ? -4.241 0.579 -9.920 1.00 97.25 91 ALA A CA 1
ATOM 709 C C . ALA A 1 91 ? -2.865 0.996 -10.464 1.00 97.25 91 ALA A C 1
ATOM 711 O O . ALA A 1 91 ? -1.904 0.251 -10.308 1.00 97.25 91 ALA A O 1
ATOM 712 N N . ALA A 1 92 ? -2.740 2.199 -11.042 1.00 96.44 92 ALA A N 1
ATOM 713 C CA . ALA A 1 92 ? -1.458 2.712 -11.530 1.00 96.44 92 ALA A CA 1
ATOM 714 C C . ALA A 1 92 ? -0.415 2.893 -10.415 1.00 96.44 92 ALA A C 1
ATOM 716 O O . ALA A 1 92 ? 0.767 2.650 -10.645 1.00 96.44 92 ALA A O 1
ATOM 717 N N . VAL A 1 93 ? -0.840 3.301 -9.215 1.00 95.75 93 VAL A N 1
ATOM 718 C CA . VAL A 1 93 ? 0.059 3.429 -8.060 1.00 95.75 93 VAL A CA 1
ATOM 719 C C . VAL A 1 93 ? 0.513 2.053 -7.576 1.00 95.75 93 VAL A C 1
ATOM 721 O O . VAL A 1 93 ? 1.706 1.843 -7.378 1.00 95.75 93 VAL A O 1
ATOM 724 N N . LEU A 1 94 ? -0.404 1.095 -7.433 1.00 96.75 94 LEU A N 1
ATOM 725 C CA . LEU A 1 94 ? -0.076 -0.234 -6.905 1.00 96.75 94 LEU A CA 1
ATOM 726 C C . LEU A 1 94 ? 0.824 -1.057 -7.834 1.00 96.75 94 LEU A C 1
ATOM 728 O O . LEU A 1 94 ? 1.592 -1.879 -7.351 1.00 96.75 94 LEU A O 1
ATOM 732 N N . VAL A 1 95 ? 0.754 -0.836 -9.149 1.00 96.69 95 VAL A N 1
ATOM 733 C CA . VAL A 1 95 ? 1.605 -1.523 -10.141 1.00 96.69 95 VAL A CA 1
ATOM 734 C C . VAL A 1 95 ? 2.874 -0.746 -10.506 1.00 96.69 95 VAL A C 1
ATOM 736 O O . VAL A 1 95 ? 3.571 -1.137 -11.441 1.00 96.69 95 VAL A O 1
ATOM 739 N N . SER A 1 96 ? 3.163 0.361 -9.813 1.00 93.81 96 SER A N 1
ATOM 740 C CA . SER A 1 96 ? 4.357 1.179 -10.078 1.00 93.81 96 SER A CA 1
ATOM 741 C C . SER A 1 96 ? 5.657 0.405 -9.852 1.00 93.81 96 SER A C 1
ATOM 743 O O . SER A 1 96 ? 6.587 0.525 -10.647 1.00 93.81 96 SER A O 1
ATOM 745 N N . GLU A 1 97 ? 5.686 -0.438 -8.821 1.00 92.88 97 GLU A N 1
ATOM 746 C CA . GLU A 1 97 ? 6.771 -1.366 -8.530 1.00 92.88 97 GLU A CA 1
ATOM 747 C C . GLU A 1 97 ? 6.215 -2.768 -8.288 1.00 92.88 97 GLU A C 1
ATOM 749 O O . GLU A 1 97 ? 5.155 -2.941 -7.680 1.00 92.88 97 GLU A O 1
ATOM 754 N N . GLN A 1 98 ? 6.957 -3.789 -8.722 1.00 92.88 98 GLN A N 1
ATOM 755 C CA . GLN A 1 98 ? 6.540 -5.183 -8.578 1.00 92.88 98 GLN A CA 1
ATOM 756 C C . GLN A 1 98 ? 6.296 -5.563 -7.110 1.00 92.88 98 GLN A C 1
ATOM 758 O O . GLN A 1 98 ? 5.289 -6.191 -6.800 1.00 92.88 98 GLN A O 1
ATOM 763 N N . VAL A 1 99 ? 7.167 -5.122 -6.196 1.00 94.69 99 VAL A N 1
ATOM 764 C CA . VAL A 1 99 ? 7.051 -5.433 -4.762 1.00 94.69 99 VAL A CA 1
ATOM 765 C C . VAL A 1 99 ? 5.757 -4.892 -4.141 1.00 94.69 99 VAL A C 1
ATOM 767 O O . VAL A 1 99 ? 5.167 -5.546 -3.284 1.00 94.69 99 VAL A O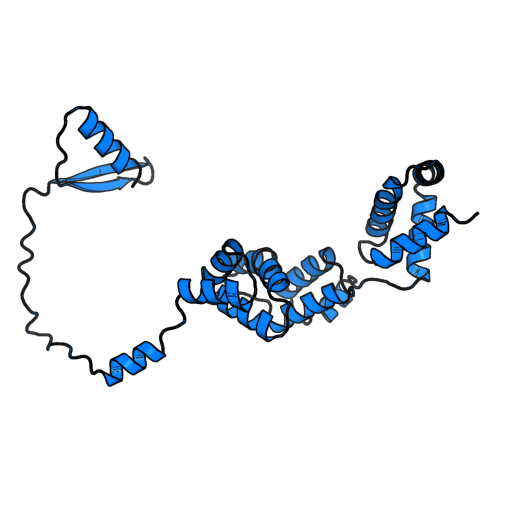 1
ATOM 770 N N . ILE A 1 100 ? 5.278 -3.729 -4.596 1.00 95.81 100 ILE A N 1
ATOM 771 C CA . ILE A 1 100 ? 4.020 -3.125 -4.133 1.00 95.81 100 ILE A CA 1
ATOM 772 C C . ILE A 1 100 ? 2.832 -3.937 -4.646 1.00 95.81 100 ILE A C 1
ATOM 774 O O . ILE A 1 100 ? 1.921 -4.255 -3.876 1.00 95.81 100 ILE A O 1
ATOM 778 N N . ALA A 1 101 ? 2.866 -4.312 -5.925 1.00 96.75 101 ALA A N 1
ATOM 779 C CA . ALA A 1 101 ? 1.814 -5.107 -6.540 1.00 96.75 101 ALA A CA 1
ATOM 780 C C . ALA A 1 101 ? 1.691 -6.484 -5.875 1.00 96.75 101 ALA A C 1
ATOM 782 O O . ALA A 1 101 ? 0.594 -6.883 -5.488 1.00 96.75 101 ALA A O 1
ATOM 783 N N . ASP A 1 102 ? 2.814 -7.174 -5.679 1.00 96.56 102 ASP A N 1
ATOM 784 C CA . ASP A 1 102 ? 2.849 -8.517 -5.099 1.00 96.56 102 ASP A CA 1
ATOM 785 C C . ASP A 1 102 ? 2.417 -8.500 -3.619 1.00 96.56 102 ASP A C 1
ATOM 787 O O . ASP A 1 102 ? 1.697 -9.395 -3.160 1.00 96.56 102 ASP A O 1
ATOM 791 N N . TYR A 1 103 ? 2.775 -7.445 -2.874 1.00 97.69 103 TYR A N 1
ATOM 792 C CA . TYR A 1 103 ? 2.295 -7.235 -1.507 1.00 97.69 103 TYR A CA 1
ATOM 793 C C . TYR A 1 103 ? 0.775 -7.027 -1.464 1.00 97.69 103 TYR A C 1
ATOM 795 O O . TYR A 1 103 ? 0.089 -7.671 -0.670 1.00 97.69 103 TYR A O 1
ATOM 803 N N . PHE A 1 104 ? 0.226 -6.184 -2.346 1.00 98.19 104 PHE A N 1
ATOM 804 C CA . PHE A 1 104 ? -1.221 -5.978 -2.459 1.00 98.19 104 PHE A CA 1
ATOM 805 C C . PHE A 1 104 ? -1.967 -7.271 -2.797 1.00 98.19 104 PHE A C 1
ATOM 807 O O . PHE A 1 104 ? -2.937 -7.607 -2.116 1.00 98.19 104 PHE A O 1
ATOM 814 N N . GLU A 1 105 ? -1.502 -8.027 -3.791 1.00 97.75 105 GLU A N 1
ATOM 815 C CA . GLU A 1 105 ? -2.125 -9.302 -4.160 1.00 97.75 105 GLU A CA 1
ATOM 816 C C . GLU A 1 105 ? -2.093 -10.302 -3.007 1.00 97.75 105 GLU A C 1
ATOM 818 O O . GLU A 1 105 ? -3.089 -10.978 -2.760 1.00 97.75 105 GLU A O 1
ATOM 823 N N . SER A 1 106 ? -0.998 -10.339 -2.245 1.00 98.25 106 SER A N 1
ATOM 824 C CA . SER A 1 106 ? -0.877 -11.194 -1.060 1.00 98.25 106 SER A CA 1
ATOM 825 C C . SER A 1 106 ? -1.853 -10.796 0.055 1.00 98.25 106 SER A C 1
ATOM 827 O O . SER A 1 106 ? -2.422 -11.664 0.714 1.00 98.25 106 SER A O 1
ATOM 829 N N . VAL A 1 107 ? -2.084 -9.494 0.261 1.00 98.19 107 VAL A N 1
ATOM 830 C CA . VAL A 1 107 ? -3.065 -8.979 1.237 1.00 98.19 107 VAL A CA 1
ATOM 831 C C . VAL A 1 107 ? -4.493 -9.330 0.807 1.00 98.19 107 VAL A C 1
ATOM 833 O O . VAL A 1 107 ? -5.303 -9.779 1.617 1.00 98.19 107 VAL A O 1
ATOM 836 N N . VAL A 1 108 ? -4.811 -9.186 -0.481 1.00 98.00 108 VAL A N 1
ATOM 837 C CA . VAL A 1 108 ? -6.129 -9.564 -1.015 1.00 98.00 108 VAL A CA 1
ATOM 838 C C . VAL A 1 108 ? -6.336 -11.078 -0.957 1.00 98.00 108 VAL A C 1
ATOM 840 O O . VAL A 1 108 ? -7.395 -11.533 -0.529 1.00 98.00 108 VAL A O 1
ATOM 843 N N . ALA A 1 109 ? -5.321 -11.870 -1.311 1.00 97.69 109 ALA A N 1
ATOM 844 C CA . ALA A 1 109 ? -5.363 -13.330 -1.229 1.00 97.69 109 ALA A CA 1
ATOM 845 C C . ALA A 1 109 ? -5.549 -13.835 0.212 1.00 97.69 109 ALA A C 1
ATOM 847 O O . ALA A 1 109 ? -6.187 -14.865 0.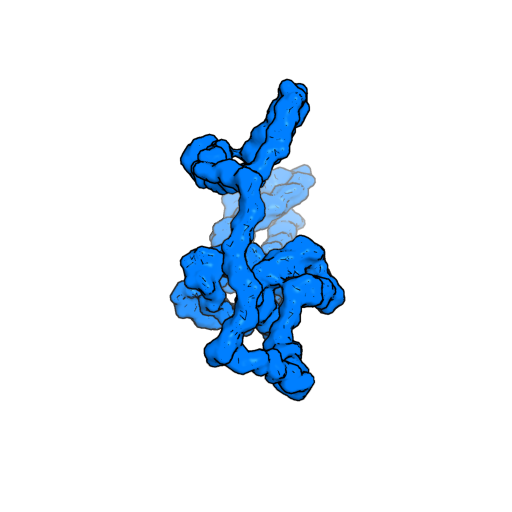421 1.00 97.69 109 ALA A O 1
ATOM 848 N N . ALA A 1 110 ? -5.054 -13.092 1.207 1.00 97.00 110 ALA A N 1
ATOM 849 C CA . ALA A 1 110 ? -5.283 -13.373 2.623 1.00 97.00 110 ALA A CA 1
ATOM 850 C C . ALA A 1 110 ? -6.712 -13.030 3.105 1.00 97.00 110 ALA A C 1
ATOM 852 O O . ALA A 1 110 ? -7.066 -13.360 4.236 1.00 97.00 110 ALA A O 1
ATOM 853 N N . GLY A 1 111 ? -7.548 -12.405 2.265 1.00 95.75 111 GLY A N 1
ATOM 854 C CA . GLY A 1 111 ? -8.971 -12.163 2.534 1.00 95.75 111 GLY A CA 1
ATOM 855 C C . GLY A 1 111 ? -9.353 -10.704 2.799 1.00 95.75 111 GLY A C 1
ATOM 856 O O . GLY A 1 111 ? -10.495 -10.437 3.184 1.00 95.75 111 GLY A O 1
ATOM 857 N N . ALA A 1 112 ? -8.439 -9.748 2.607 1.00 96.81 112 ALA A N 1
ATOM 858 C CA . ALA A 1 112 ? -8.772 -8.332 2.727 1.00 96.81 112 ALA A CA 1
ATOM 859 C C . ALA A 1 112 ? -9.675 -7.864 1.571 1.00 96.81 112 ALA A C 1
ATOM 861 O O . ALA A 1 112 ? -9.511 -8.271 0.422 1.00 96.81 112 ALA A O 1
ATOM 862 N N . ASP A 1 113 ? -10.597 -6.942 1.862 1.00 96.25 113 ASP A N 1
ATOM 863 C CA . ASP A 1 113 ? -11.346 -6.241 0.815 1.00 96.25 113 ASP A CA 1
ATOM 864 C C . ASP A 1 113 ? -10.374 -5.444 -0.083 1.00 96.25 113 ASP A C 1
ATOM 866 O O . ASP A 1 113 ? -9.616 -4.627 0.453 1.00 96.25 113 ASP A O 1
ATOM 870 N N . PRO A 1 114 ? -10.391 -5.615 -1.421 1.00 97.12 114 PRO A N 1
ATOM 871 C CA . PRO A 1 114 ? -9.380 -5.019 -2.290 1.00 97.12 114 PRO A CA 1
ATOM 872 C C . PRO A 1 114 ? -9.312 -3.493 -2.229 1.00 97.12 114 PRO A C 1
ATOM 874 O O . PRO A 1 114 ? -8.223 -2.925 -2.240 1.00 97.12 114 PRO A O 1
ATOM 877 N N . LYS A 1 115 ? -10.452 -2.804 -2.112 1.00 96.38 115 LYS A N 1
ATOM 878 C CA . LYS A 1 115 ? -10.470 -1.334 -2.024 1.00 96.38 115 LYS A CA 1
ATOM 879 C C . LYS A 1 115 ? -9.881 -0.850 -0.707 1.00 96.38 115 LYS A C 1
ATOM 881 O O . LYS A 1 115 ? -9.104 0.103 -0.676 1.00 96.38 115 LYS A O 1
ATOM 886 N N . THR A 1 116 ? -10.235 -1.518 0.383 1.00 96.25 116 THR A N 1
ATOM 887 C CA . THR A 1 116 ? -9.704 -1.208 1.711 1.00 96.25 116 THR A CA 1
ATOM 888 C C . THR A 1 116 ? -8.203 -1.493 1.781 1.00 96.25 116 THR A C 1
ATOM 890 O O . THR A 1 116 ? -7.453 -0.652 2.273 1.00 96.25 116 THR A O 1
ATOM 893 N N . ALA A 1 117 ? -7.755 -2.626 1.232 1.00 97.50 117 ALA A N 1
ATOM 894 C CA . ALA A 1 117 ? -6.343 -2.990 1.138 1.00 97.50 117 ALA A CA 1
ATOM 895 C C . ALA A 1 117 ? -5.544 -1.982 0.302 1.00 97.50 117 ALA A C 1
ATOM 897 O O . ALA A 1 117 ? -4.512 -1.496 0.761 1.00 97.50 117 ALA A O 1
ATOM 898 N N . ALA A 1 118 ? -6.048 -1.608 -0.880 1.00 97.50 118 ALA A N 1
ATOM 899 C CA . ALA A 1 118 ? -5.428 -0.606 -1.744 1.00 97.50 118 ALA A CA 1
ATOM 900 C C . ALA A 1 118 ? -5.216 0.720 -1.002 1.00 97.50 118 ALA A C 1
ATOM 902 O O . ALA A 1 118 ? -4.112 1.261 -1.011 1.00 97.50 118 ALA A O 1
ATOM 903 N N . ASN A 1 119 ? -6.244 1.209 -0.302 1.00 95.94 119 ASN A N 1
ATOM 904 C CA . ASN A 1 119 ? -6.147 2.443 0.477 1.00 95.94 119 ASN A CA 1
ATOM 905 C C . ASN A 1 119 ? -5.083 2.346 1.576 1.00 95.94 119 ASN A C 1
ATOM 907 O O . ASN A 1 119 ? -4.216 3.212 1.646 1.00 95.94 119 ASN A O 1
ATOM 911 N N . TRP A 1 120 ? -5.106 1.283 2.389 1.00 96.12 120 TRP A N 1
ATOM 912 C CA . TRP A 1 120 ? -4.123 1.074 3.460 1.00 96.12 120 TRP A CA 1
ATOM 913 C C . TRP A 1 120 ? -2.689 0.991 2.944 1.00 96.12 120 TRP A C 1
ATOM 915 O O . TRP A 1 120 ? -1.772 1.530 3.570 1.00 96.12 120 TRP A O 1
ATOM 925 N N . ILE A 1 121 ? -2.496 0.331 1.801 1.00 96.50 121 ILE A N 1
ATOM 926 C CA . ILE A 1 121 ? -1.179 0.196 1.190 1.00 96.50 121 ILE A CA 1
ATOM 927 C C . ILE A 1 121 ? -0.699 1.546 0.674 1.00 96.50 121 ILE A C 1
ATOM 929 O O . ILE A 1 121 ? 0.388 1.972 1.049 1.00 96.50 121 ILE A O 1
ATOM 933 N N . MET A 1 122 ? -1.517 2.251 -0.111 1.00 94.88 122 MET A N 1
ATOM 934 C CA . MET A 1 122 ? -1.140 3.539 -0.700 1.00 94.88 122 MET A CA 1
ATOM 935 C C . MET A 1 122 ? -0.893 4.643 0.338 1.00 94.88 122 MET A C 1
ATOM 937 O O . MET A 1 122 ? -0.161 5.586 0.045 1.00 94.88 122 MET A O 1
ATOM 941 N N . THR A 1 123 ? -1.490 4.563 1.531 1.00 91.31 123 THR A N 1
ATOM 942 C CA . THR A 1 123 ? -1.300 5.575 2.580 1.00 91.31 123 THR A CA 1
ATOM 943 C C . THR A 1 123 ? -0.266 5.148 3.615 1.00 91.31 123 THR A C 1
ATOM 945 O O . THR A 1 123 ? 0.843 5.684 3.668 1.00 91.31 123 THR A O 1
ATOM 948 N N . ASP A 1 124 ? -0.627 4.201 4.473 1.00 90.88 124 ASP A N 1
ATOM 949 C CA . ASP A 1 124 ? 0.105 3.923 5.705 1.00 90.88 124 ASP A CA 1
ATOM 950 C C . ASP A 1 124 ? 1.265 2.950 5.443 1.00 90.88 124 ASP A C 1
ATOM 952 O O . ASP A 1 124 ? 2.379 3.191 5.913 1.00 90.88 124 ASP A O 1
ATOM 956 N N . ALA A 1 125 ? 1.061 1.912 4.621 1.00 92.44 125 ALA A N 1
ATOM 957 C CA . ALA A 1 125 ? 2.132 0.962 4.309 1.00 92.44 125 ALA A CA 1
ATOM 958 C C . ALA A 1 125 ? 3.224 1.581 3.426 1.00 92.44 125 ALA A C 1
ATOM 960 O O . ALA A 1 125 ? 4.407 1.365 3.683 1.00 92.44 125 ALA A O 1
ATOM 961 N N . MET A 1 126 ? 2.853 2.394 2.431 1.00 91.81 126 MET A N 1
ATOM 962 C CA . MET A 1 126 ? 3.815 3.038 1.532 1.00 91.81 126 MET A CA 1
ATOM 963 C C . MET A 1 126 ? 4.673 4.084 2.250 1.00 91.81 126 MET A C 1
ATOM 965 O O . MET A 1 126 ? 5.840 4.257 1.915 1.00 91.81 126 MET A O 1
ATOM 969 N N . THR A 1 127 ? 4.140 4.725 3.296 1.00 88.69 127 THR A N 1
ATOM 970 C CA . THR A 1 127 ? 4.940 5.596 4.172 1.00 88.69 127 THR A CA 1
ATOM 971 C C . THR A 1 127 ? 6.071 4.811 4.846 1.00 88.69 127 THR A C 1
ATOM 973 O O . THR A 1 127 ? 7.212 5.269 4.854 1.00 88.69 127 THR A O 1
ATOM 976 N N . GLY A 1 128 ? 5.778 3.612 5.366 1.00 84.75 128 GLY A N 1
ATOM 977 C CA . GLY A 1 128 ? 6.791 2.722 5.943 1.00 84.75 128 GLY A CA 1
ATOM 978 C C . GLY A 1 128 ? 7.767 2.176 4.896 1.00 84.75 128 GLY A C 1
ATOM 979 O O . GLY A 1 128 ? 8.977 2.185 5.119 1.00 84.75 128 GLY A O 1
ATOM 980 N N . PHE A 1 129 ? 7.254 1.778 3.729 1.00 89.38 129 PHE A N 1
ATOM 981 C CA . PHE A 1 129 ? 8.059 1.299 2.605 1.00 89.38 129 PHE A CA 1
ATOM 982 C C . PHE A 1 129 ? 9.076 2.348 2.143 1.00 89.38 129 PHE A C 1
ATOM 984 O O . PHE A 1 129 ? 10.253 2.037 2.025 1.00 89.38 129 PHE A O 1
ATOM 991 N N . ASN A 1 130 ? 8.663 3.606 1.973 1.00 88.06 130 ASN A N 1
ATOM 992 C CA . ASN A 1 130 ? 9.559 4.684 1.545 1.00 88.06 130 ASN A CA 1
ATOM 993 C C . ASN A 1 130 ? 10.698 4.954 2.542 1.00 88.06 130 ASN A C 1
ATOM 995 O O . ASN A 1 130 ? 11.755 5.438 2.145 1.00 88.06 130 ASN A O 1
ATOM 999 N N . ALA A 1 131 ? 10.492 4.659 3.829 1.00 84.38 131 ALA A N 1
ATOM 1000 C CA . ALA A 1 131 ? 11.516 4.822 4.858 1.00 84.38 131 ALA A CA 1
ATOM 1001 C C . ALA A 1 131 ? 12.470 3.618 4.950 1.00 84.38 131 ALA A C 1
ATOM 1003 O O . ALA A 1 131 ? 13.658 3.803 5.202 1.00 84.38 131 ALA A O 1
ATOM 1004 N N . ALA A 1 132 ? 11.959 2.396 4.766 1.00 85.19 132 ALA A N 1
ATOM 1005 C CA . ALA A 1 132 ? 12.705 1.153 4.990 1.00 85.19 132 ALA A CA 1
ATOM 1006 C C . ALA A 1 132 ? 13.175 0.443 3.705 1.00 85.19 132 ALA A C 1
ATOM 1008 O O . ALA A 1 132 ? 14.001 -0.462 3.777 1.00 85.19 132 ALA A O 1
ATOM 1009 N N . GLY A 1 133 ? 12.632 0.807 2.541 1.00 88.38 133 GLY A N 1
ATOM 1010 C CA . GLY A 1 133 ? 12.835 0.119 1.260 1.00 88.38 133 GLY A CA 1
ATOM 1011 C C . GLY A 1 133 ? 12.137 -1.244 1.146 1.00 88.38 133 GLY A C 1
ATOM 1012 O O . GLY A 1 133 ? 12.377 -1.971 0.186 1.00 88.38 133 GLY A O 1
ATOM 1013 N N . ALA A 1 134 ? 11.310 -1.623 2.126 1.00 91.50 134 ALA A N 1
ATOM 1014 C CA . ALA A 1 134 ? 10.595 -2.897 2.162 1.00 91.50 134 ALA A CA 1
ATOM 1015 C C . ALA A 1 134 ? 9.336 -2.817 3.040 1.00 91.50 134 ALA A C 1
ATOM 1017 O O . ALA A 1 134 ? 9.247 -1.993 3.953 1.00 91.50 134 ALA A O 1
ATOM 1018 N N . PHE A 1 135 ? 8.368 -3.707 2.797 1.00 93.38 135 PHE A N 1
ATOM 1019 C CA . PHE A 1 135 ? 7.234 -3.896 3.703 1.00 93.38 135 PHE A CA 1
ATOM 1020 C C . PHE A 1 135 ? 7.666 -4.736 4.907 1.00 93.38 135 PHE A C 1
ATOM 1022 O O . PHE A 1 135 ? 8.021 -5.903 4.762 1.00 93.38 135 PHE A O 1
ATOM 1029 N N . THR A 1 136 ? 7.634 -4.144 6.101 1.00 92.25 136 THR A N 1
ATOM 1030 C CA . THR A 1 136 ? 8.012 -4.824 7.353 1.00 92.25 136 THR A CA 1
ATOM 1031 C C . THR A 1 136 ? 6.848 -5.563 8.010 1.00 92.25 136 THR A C 1
ATOM 1033 O O . THR A 1 136 ? 7.059 -6.496 8.781 1.00 92.25 136 THR A O 1
ATOM 1036 N N . VAL A 1 137 ? 5.613 -5.169 7.696 1.00 94.94 137 VAL A N 1
ATOM 1037 C CA . VAL A 1 137 ? 4.399 -5.844 8.161 1.00 94.94 137 VAL A CA 1
ATOM 1038 C C . VAL A 1 137 ? 4.045 -6.960 7.176 1.00 94.94 137 VAL A C 1
ATOM 1040 O O . VAL A 1 137 ? 3.946 -6.680 5.985 1.00 94.94 137 VAL A O 1
ATOM 1043 N N . PRO A 1 138 ? 3.829 -8.209 7.625 1.00 95.31 138 PRO A N 1
ATOM 1044 C CA . PRO A 1 138 ? 3.387 -9.284 6.741 1.00 95.31 138 PRO A CA 1
ATOM 1045 C C . PRO A 1 138 ? 1.979 -9.036 6.162 1.00 95.31 138 PRO A C 1
ATOM 1047 O O . PRO A 1 138 ? 1.112 -8.520 6.878 1.00 95.31 138 PRO A O 1
ATOM 1050 N N . PRO A 1 139 ? 1.683 -9.496 4.928 1.00 96.69 139 PRO A N 1
ATOM 1051 C CA . PRO A 1 139 ? 0.361 -9.349 4.308 1.00 96.69 139 PRO A CA 1
ATOM 1052 C C . PRO A 1 139 ? -0.805 -9.874 5.161 1.00 96.69 139 PRO A C 1
ATOM 1054 O O . PRO A 1 139 ? -1.857 -9.235 5.262 1.00 96.69 139 PRO A O 1
ATOM 1057 N N . ALA A 1 140 ? -0.606 -11.020 5.821 1.00 96.44 140 ALA A N 1
ATOM 1058 C CA . ALA A 1 140 ? -1.598 -11.621 6.710 1.00 96.44 140 ALA A CA 1
ATOM 1059 C C . ALA A 1 140 ? -1.908 -10.716 7.913 1.00 96.44 140 ALA A C 1
ATOM 1061 O O . ALA A 1 140 ? -3.070 -10.490 8.237 1.00 96.44 140 ALA A O 1
ATOM 1062 N N . SER A 1 141 ? -0.884 -10.109 8.517 1.00 96.56 141 SER A N 1
ATOM 1063 C CA . SER A 1 141 ? -1.058 -9.212 9.660 1.00 96.56 141 SER A CA 1
ATOM 1064 C C . SER A 1 141 ? -1.763 -7.909 9.273 1.00 96.56 141 SER A C 1
ATOM 1066 O O . SER A 1 141 ? -2.585 -7.407 10.036 1.00 96.56 141 SER A O 1
ATOM 1068 N N . LEU A 1 142 ? -1.506 -7.362 8.077 1.00 97.00 142 LEU A N 1
ATOM 1069 C CA . LEU A 1 142 ? -2.291 -6.224 7.582 1.00 97.00 142 LEU A CA 1
ATOM 1070 C C . LEU A 1 142 ? -3.759 -6.618 7.347 1.00 97.00 142 LEU A C 1
ATOM 1072 O O . LEU A 1 142 ? -4.665 -5.851 7.670 1.00 97.00 142 LEU A O 1
ATOM 1076 N N . THR A 1 143 ? -4.004 -7.824 6.838 1.00 97.75 143 THR A N 1
ATOM 1077 C CA . THR A 1 143 ? -5.363 -8.344 6.627 1.00 97.75 143 THR A CA 1
ATOM 1078 C C . THR A 1 143 ? -6.126 -8.501 7.942 1.00 97.75 143 THR A C 1
ATOM 1080 O O . THR A 1 143 ? -7.267 -8.050 8.050 1.00 97.75 143 THR A O 1
ATOM 1083 N N . GLU A 1 144 ? -5.484 -9.058 8.969 1.00 97.31 144 GLU A N 1
ATOM 1084 C CA . GLU A 1 144 ? -6.034 -9.146 10.325 1.00 97.31 144 GLU A CA 1
ATOM 1085 C C . GLU A 1 144 ? -6.340 -7.761 10.907 1.00 97.31 144 GLU A C 1
ATOM 1087 O O . GLU A 1 144 ? -7.415 -7.549 11.466 1.00 97.31 144 GLU A O 1
ATOM 1092 N N . LEU A 1 145 ? -5.446 -6.782 10.728 1.00 97.19 145 LEU A N 1
ATOM 1093 C CA . LEU A 1 145 ? -5.691 -5.412 11.180 1.00 97.19 145 LEU A CA 1
ATOM 1094 C C . LEU A 1 145 ? -6.917 -4.801 10.484 1.00 97.19 145 LEU A C 1
ATOM 1096 O O . LEU A 1 145 ? -7.749 -4.174 11.140 1.00 97.19 145 LEU A O 1
ATOM 1100 N N . ILE A 1 146 ? -7.060 -5.008 9.171 1.00 96.81 146 ILE A N 1
ATOM 1101 C CA . ILE A 1 146 ? -8.240 -4.571 8.410 1.00 96.81 146 ILE A CA 1
ATOM 1102 C C . ILE A 1 146 ? -9.512 -5.245 8.948 1.00 96.81 146 ILE A C 1
ATOM 1104 O O . ILE A 1 146 ? -10.548 -4.583 9.073 1.00 96.81 146 ILE A O 1
ATOM 1108 N N . ALA A 1 147 ? -9.443 -6.525 9.322 1.00 96.50 147 ALA A N 1
ATOM 1109 C CA . ALA A 1 147 ? -10.565 -7.241 9.924 1.00 96.50 147 ALA A CA 1
ATOM 1110 C C . ALA A 1 147 ? -10.974 -6.645 11.286 1.00 96.50 147 ALA A C 1
ATOM 1112 O O . ALA A 1 147 ? -12.164 -6.399 11.486 1.00 96.50 147 ALA A O 1
ATOM 1113 N N . LEU A 1 148 ? -10.012 -6.301 12.154 1.00 94.88 148 LEU A N 1
ATOM 1114 C CA . LEU A 1 148 ? -10.271 -5.640 13.448 1.00 94.88 148 LEU A CA 1
ATOM 1115 C C . LEU A 1 148 ? -10.887 -4.238 13.312 1.00 94.88 148 LEU A C 1
ATOM 1117 O O . LEU A 1 148 ? -11.554 -3.737 14.219 1.00 94.88 148 LEU A O 1
ATOM 1121 N N . ILE A 1 149 ? -10.642 -3.555 12.194 1.00 93.62 149 ILE A N 1
ATOM 1122 C CA . ILE A 1 149 ? -11.324 -2.289 11.895 1.00 93.62 149 ILE A CA 1
ATOM 1123 C C . ILE A 1 149 ? -12.759 -2.571 11.454 1.00 93.62 149 ILE A C 1
ATOM 1125 O O . ILE A 1 149 ? -13.693 -1.888 11.880 1.00 93.62 149 ILE A O 1
ATOM 1129 N N . LYS A 1 150 ? -12.943 -3.576 10.590 1.00 91.75 150 LYS A N 1
ATOM 1130 C CA . LYS A 1 150 ? -14.245 -3.938 10.020 1.00 91.75 150 LYS A CA 1
ATOM 1131 C C . LYS A 1 150 ? -15.222 -4.433 11.086 1.00 91.75 150 LYS A C 1
ATOM 1133 O O . LYS A 1 150 ? -16.392 -4.054 11.047 1.00 91.75 150 LYS A O 1
ATOM 1138 N N . ASP A 1 151 ? -14.757 -5.247 12.030 1.00 90.62 151 ASP A N 1
ATOM 1139 C CA . ASP A 1 151 ? -15.565 -5.725 13.157 1.00 90.62 151 ASP A CA 1
ATOM 1140 C C . ASP A 1 151 ? -15.744 -4.663 14.263 1.00 90.62 151 ASP A C 1
ATOM 1142 O O . ASP A 1 151 ? -16.595 -4.817 15.144 1.00 90.62 151 ASP A O 1
ATOM 1146 N N . GLY A 1 152 ? -14.993 -3.558 14.180 1.00 87.69 152 GLY A N 1
ATOM 1147 C CA . GLY A 1 152 ? -15.010 -2.419 15.092 1.00 87.69 152 GLY A CA 1
ATOM 1148 C C . GLY A 1 152 ? -14.316 -2.669 16.432 1.00 87.69 152 GLY A C 1
ATOM 1149 O O . GLY A 1 152 ? -14.596 -1.942 17.385 1.00 87.69 152 GLY A O 1
ATOM 1150 N N . THR A 1 153 ? -13.465 -3.689 16.536 1.00 90.31 153 THR A N 1
ATOM 1151 C CA . THR A 1 153 ? -12.604 -3.950 17.700 1.00 90.31 153 THR A CA 1
ATOM 1152 C C . THR A 1 153 ? -11.572 -2.842 17.878 1.00 90.31 153 THR A C 1
ATOM 1154 O O . THR A 1 153 ? -11.201 -2.503 19.002 1.00 90.31 153 THR A O 1
ATOM 1157 N N . VAL A 1 154 ? -11.130 -2.232 16.776 1.00 91.56 154 VAL A N 1
ATOM 1158 C CA . VAL A 1 154 ? -10.188 -1.109 16.766 1.00 91.56 154 VAL A CA 1
ATOM 1159 C C . VAL A 1 154 ? -10.737 -0.001 15.867 1.00 91.56 154 VAL A C 1
ATOM 1161 O O . VAL A 1 154 ? -11.223 -0.251 14.767 1.00 91.56 154 VAL A O 1
ATOM 1164 N N . SER A 1 155 ? -10.666 1.256 16.314 1.00 88.94 155 SER A N 1
ATOM 1165 C CA . SER A 1 155 ? -11.040 2.390 15.460 1.00 88.94 155 SER A CA 1
ATOM 1166 C C . SER A 1 155 ? -10.003 2.609 14.356 1.00 88.94 155 SER A C 1
ATOM 1168 O O . SER A 1 155 ? -8.826 2.297 14.519 1.00 88.94 155 SER A O 1
ATOM 1170 N N . HIS A 1 156 ? -10.394 3.234 13.245 1.00 88.62 156 HIS A N 1
ATOM 1171 C CA . HIS A 1 156 ? -9.455 3.533 12.157 1.00 88.62 156 HIS A CA 1
ATOM 1172 C C . HIS A 1 156 ? -8.245 4.369 12.625 1.00 88.62 156 HIS A C 1
ATOM 1174 O O . HIS A 1 156 ? -7.122 4.176 12.163 1.00 88.62 156 HIS A O 1
ATOM 1180 N N . GLN A 1 157 ? -8.447 5.298 13.566 1.00 87.12 157 GLN A N 1
ATOM 1181 C CA . GLN A 1 157 ? -7.359 6.102 14.130 1.00 87.12 157 GLN A CA 1
ATOM 1182 C C . GLN A 1 157 ? -6.418 5.258 15.000 1.00 87.12 157 GLN A C 1
ATOM 1184 O O . GLN A 1 157 ? -5.198 5.408 14.918 1.00 87.12 157 GLN A O 1
ATOM 1189 N N . ALA A 1 158 ? -6.972 4.366 15.822 1.00 90.31 158 ALA A N 1
ATOM 1190 C CA . ALA A 1 158 ? -6.188 3.445 16.631 1.00 90.31 158 ALA A CA 1
ATOM 1191 C C . ALA A 1 158 ? -5.406 2.453 15.759 1.00 90.31 158 ALA A C 1
ATOM 1193 O O . ALA A 1 158 ? -4.233 2.204 16.028 1.00 90.31 158 ALA A O 1
ATOM 1194 N N . ALA A 1 159 ? -6.002 1.971 14.667 1.00 93.50 159 ALA A N 1
ATOM 1195 C CA . ALA A 1 159 ? -5.362 1.042 13.747 1.00 93.50 159 ALA A CA 1
ATOM 1196 C C . ALA A 1 159 ? -4.091 1.613 13.109 1.00 93.50 159 ALA A C 1
ATOM 1198 O O . ALA A 1 159 ? -3.117 0.886 12.964 1.00 93.50 159 ALA A O 1
ATOM 1199 N N . LYS A 1 160 ? -4.040 2.919 12.810 1.00 93.31 160 LYS A N 1
ATOM 1200 C CA . LYS A 1 160 ? -2.808 3.563 12.314 1.00 93.31 160 LYS A CA 1
ATOM 1201 C C . LYS A 1 160 ? -1.665 3.481 13.326 1.00 93.31 160 LYS A C 1
ATOM 1203 O O . LYS A 1 160 ? -0.519 3.259 12.954 1.00 93.31 160 LYS A O 1
ATOM 1208 N N . ARG A 1 161 ? -1.979 3.625 14.619 1.00 92.75 161 ARG A N 1
ATOM 1209 C CA . ARG A 1 161 ? -0.992 3.482 15.701 1.00 92.75 161 ARG A CA 1
ATOM 1210 C C . ARG A 1 161 ? -0.555 2.032 15.875 1.00 92.75 161 ARG A C 1
ATOM 1212 O O . ARG A 1 161 ? 0.627 1.790 16.076 1.00 92.75 161 ARG A O 1
ATOM 1219 N N . VAL A 1 162 ? -1.497 1.094 15.778 1.00 94.88 162 VAL A N 1
ATOM 1220 C CA . VAL A 1 162 ? -1.208 -0.346 15.807 1.00 94.88 162 VAL A CA 1
ATOM 1221 C C . VAL A 1 162 ? -0.297 -0.722 14.640 1.00 94.88 162 VAL A C 1
ATOM 1223 O O . VAL A 1 162 ? 0.740 -1.327 14.872 1.00 94.88 162 VAL A O 1
ATOM 1226 N N . PHE A 1 163 ? -0.615 -0.289 13.418 1.00 95.25 163 PHE A N 1
ATOM 1227 C CA . PHE A 1 163 ? 0.213 -0.525 12.236 1.00 95.25 163 PHE A CA 1
ATOM 1228 C C . PHE A 1 163 ? 1.629 0.035 12.410 1.00 95.25 163 PHE A C 1
ATOM 1230 O O . PHE A 1 163 ? 2.600 -0.684 12.200 1.00 95.25 163 PHE A O 1
ATOM 1237 N N . ALA A 1 164 ? 1.760 1.289 12.854 1.00 92.69 164 ALA A N 1
ATOM 1238 C CA . ALA A 1 164 ? 3.065 1.898 13.109 1.00 92.69 164 ALA A CA 1
ATOM 1239 C C . ALA A 1 164 ? 3.886 1.098 14.137 1.00 92.69 164 ALA A C 1
ATOM 1241 O O . ALA A 1 164 ? 5.059 0.820 13.906 1.00 92.69 164 ALA A O 1
ATOM 1242 N N . GLU A 1 165 ? 3.271 0.657 15.234 1.00 93.25 165 GLU A N 1
ATOM 1243 C CA . GLU A 1 165 ? 3.942 -0.193 16.221 1.00 93.25 165 GLU A CA 1
ATOM 1244 C C . GLU A 1 165 ? 4.340 -1.552 15.619 1.00 93.25 165 GLU A C 1
ATOM 1246 O O . GLU A 1 165 ? 5.475 -1.986 15.798 1.00 93.25 165 GLU A O 1
ATOM 1251 N N . MET A 1 166 ? 3.468 -2.184 14.823 1.00 94.00 166 MET A N 1
ATOM 1252 C CA . MET A 1 166 ? 3.768 -3.449 14.140 1.00 94.00 166 MET A CA 1
ATOM 1253 C C . MET A 1 166 ? 4.978 -3.340 13.206 1.00 94.00 166 MET A C 1
ATOM 1255 O O . MET A 1 166 ? 5.742 -4.295 13.108 1.00 94.00 166 MET A O 1
ATOM 1259 N N . THR A 1 167 ? 5.194 -2.191 12.556 1.00 90.62 167 THR A N 1
ATOM 1260 C CA . THR A 1 167 ? 6.385 -1.995 11.705 1.00 90.62 167 THR A CA 1
ATOM 1261 C C . THR A 1 167 ? 7.698 -2.028 12.491 1.00 90.62 167 THR A C 1
ATOM 1263 O O . THR A 1 167 ? 8.738 -2.309 11.902 1.00 90.62 167 THR A O 1
ATOM 1266 N N . THR A 1 168 ? 7.654 -1.747 13.800 1.00 88.44 168 THR A N 1
ATOM 1267 C CA . THR A 1 168 ? 8.836 -1.664 14.673 1.00 88.44 168 THR A CA 1
ATOM 1268 C C . THR A 1 168 ? 8.986 -2.906 15.548 1.00 88.44 168 THR A C 1
ATOM 1270 O O . THR A 1 168 ? 10.057 -3.503 15.596 1.00 88.44 168 THR A O 1
ATOM 1273 N N . SER A 1 169 ? 7.925 -3.306 16.255 1.00 86.81 169 SER A N 1
ATOM 1274 C CA . SER A 1 169 ? 7.956 -4.428 17.201 1.00 86.81 169 SER A CA 1
ATOM 1275 C C . SER A 1 169 ? 7.572 -5.768 16.579 1.00 86.81 169 SER A C 1
ATOM 1277 O O . SER A 1 169 ? 7.788 -6.807 17.201 1.00 86.81 169 SER A O 1
ATOM 1279 N N . GLY A 1 170 ? 6.933 -5.759 15.405 1.00 88.12 170 GLY A N 1
ATOM 1280 C CA . GLY A 1 170 ? 6.202 -6.915 14.893 1.00 88.12 170 GLY A CA 1
ATOM 1281 C C . GLY A 1 170 ? 5.022 -7.307 15.792 1.00 88.12 170 GLY A C 1
ATOM 1282 O O . GLY A 1 170 ? 4.601 -6.546 16.672 1.00 88.12 170 GLY A O 1
ATOM 1283 N N . GLY A 1 171 ? 4.514 -8.521 15.575 1.00 90.12 171 GLY A N 1
ATOM 1284 C CA . GLY A 1 171 ? 3.443 -9.132 16.364 1.00 90.12 171 GLY A CA 1
ATOM 1285 C C . GLY A 1 171 ? 2.057 -9.045 15.723 1.00 90.12 171 GLY A C 1
ATOM 1286 O O . GLY A 1 171 ? 1.840 -8.326 14.746 1.00 90.12 171 GLY A O 1
ATOM 1287 N N . ALA A 1 172 ? 1.115 -9.810 16.282 1.00 94.69 172 ALA A N 1
ATOM 1288 C CA . ALA A 1 172 ? -0.262 -9.834 15.810 1.00 94.69 172 ALA A CA 1
ATOM 1289 C C . ALA A 1 172 ? -0.977 -8.502 16.131 1.00 94.69 172 ALA A C 1
ATOM 1291 O O . ALA A 1 172 ? -0.811 -7.967 17.235 1.00 94.69 172 ALA A O 1
ATOM 1292 N N . PRO A 1 173 ? -1.810 -7.965 15.219 1.00 95.75 173 PRO A N 1
ATOM 1293 C CA . PRO A 1 173 ? -2.498 -6.688 15.416 1.00 95.75 173 PRO A CA 1
ATOM 1294 C C . PRO A 1 173 ? -3.327 -6.612 16.701 1.00 95.75 173 PRO A C 1
ATOM 1296 O O . PRO A 1 173 ? -3.340 -5.575 17.364 1.00 95.75 173 PRO A O 1
ATOM 1299 N N . ALA A 1 174 ? -4.006 -7.703 17.068 1.00 94.12 174 ALA A N 1
ATOM 1300 C CA . ALA A 1 174 ? -4.843 -7.764 18.265 1.00 94.12 174 ALA A CA 1
ATOM 1301 C C . ALA A 1 174 ? -4.013 -7.623 19.551 1.00 94.12 174 ALA A C 1
ATOM 1303 O O . ALA A 1 174 ? -4.370 -6.840 20.433 1.00 94.12 174 ALA A O 1
ATOM 1304 N N . ASP A 1 175 ? -2.869 -8.306 19.623 1.00 95.00 175 ASP A N 1
ATOM 1305 C CA . ASP A 1 175 ? -1.964 -8.251 20.774 1.00 95.00 175 ASP A CA 1
ATOM 1306 C C . ASP A 1 175 ? -1.330 -6.866 20.911 1.00 95.00 175 ASP A C 1
ATOM 1308 O O . ASP A 1 175 ? -1.249 -6.303 22.006 1.00 95.00 175 ASP A O 1
ATOM 1312 N N . VAL A 1 176 ? -0.925 -6.274 19.783 1.00 95.31 176 VAL A N 1
ATOM 1313 C CA . VAL A 1 176 ? -0.395 -4.908 19.745 1.00 95.31 176 VAL A CA 1
ATOM 1314 C C . VAL A 1 176 ? -1.466 -3.909 20.194 1.00 95.31 176 VAL A C 1
ATOM 1316 O O . VAL A 1 176 ? -1.193 -3.046 21.032 1.00 95.31 176 VAL A O 1
ATOM 1319 N N . ALA A 1 177 ? -2.703 -4.046 19.711 1.00 93.81 177 ALA A N 1
ATOM 1320 C CA . ALA A 1 177 ? -3.818 -3.200 20.130 1.00 93.81 177 ALA A CA 1
ATOM 1321 C C . ALA A 1 177 ? -4.128 -3.346 21.628 1.00 93.81 177 ALA A C 1
ATOM 1323 O O . ALA A 1 177 ? -4.343 -2.336 22.305 1.00 93.81 177 ALA A O 1
ATOM 1324 N N . ALA A 1 178 ? -4.107 -4.568 22.166 1.00 91.94 178 ALA A N 1
ATOM 1325 C CA . ALA A 1 178 ? -4.315 -4.838 23.587 1.00 91.94 178 ALA A CA 1
ATOM 1326 C C . ALA A 1 178 ? -3.208 -4.217 24.452 1.00 91.94 178 ALA A C 1
ATOM 1328 O O . ALA A 1 178 ? -3.505 -3.484 25.398 1.00 91.94 178 ALA A O 1
ATOM 1329 N N . ARG A 1 179 ? -1.936 -4.424 24.083 1.00 92.56 179 ARG A N 1
ATOM 1330 C CA . ARG A 1 179 ? -0.759 -3.864 24.775 1.00 92.56 179 ARG A CA 1
ATOM 1331 C C . ARG A 1 179 ? -0.772 -2.337 24.802 1.00 92.56 179 ARG A C 1
ATOM 1333 O O . ARG A 1 179 ? -0.435 -1.737 25.819 1.00 92.56 179 ARG A O 1
ATOM 1340 N N . LEU A 1 180 ? -1.194 -1.706 23.708 1.00 89.31 180 LEU A N 1
ATOM 1341 C CA . LEU A 1 180 ? -1.344 -0.249 23.622 1.00 89.31 180 LEU A CA 1
ATOM 1342 C C . LEU A 1 180 ? -2.645 0.264 24.269 1.00 89.31 180 LEU A C 1
ATOM 1344 O O . LEU A 1 180 ? -2.860 1.477 24.349 1.00 89.31 180 LEU A O 1
ATOM 1348 N N . GLY A 1 181 ? -3.521 -0.635 24.728 1.00 89.06 181 GLY A N 1
ATOM 1349 C CA . GLY A 1 181 ? -4.813 -0.304 25.320 1.00 89.06 181 GLY A CA 1
ATOM 1350 C C . GLY A 1 181 ? -5.763 0.391 24.342 1.00 89.06 181 GLY A C 1
ATOM 1351 O O . GLY A 1 181 ? -6.517 1.266 24.767 1.00 89.06 181 GLY A O 1
ATOM 1352 N N . LEU A 1 182 ? -5.690 0.041 23.056 1.00 89.81 182 LEU A N 1
ATOM 1353 C CA . LEU A 1 182 ? -6.402 0.669 21.937 1.00 89.81 182 LEU A CA 1
ATOM 1354 C C . LEU A 1 182 ? -7.668 -0.084 21.492 1.00 89.81 182 LEU A C 1
ATOM 1356 O O . LEU A 1 182 ? -8.324 0.336 20.537 1.00 89.81 182 LEU A O 1
ATOM 1360 N N . LEU A 1 183 ? -8.014 -1.176 22.176 1.00 89.31 183 LEU A N 1
ATOM 1361 C CA . LEU A 1 183 ? -9.261 -1.904 21.948 1.00 89.31 183 LEU A CA 1
ATOM 1362 C C . LEU A 1 183 ? -10.470 -1.016 22.273 1.00 89.31 183 LEU A C 1
ATOM 1364 O O . LEU A 1 183 ? -10.475 -0.301 23.282 1.00 89.31 183 LEU A O 1
ATOM 1368 N N . GLN A 1 184 ? -11.486 -1.063 21.413 1.00 85.69 184 GLN A N 1
ATOM 1369 C CA . GLN A 1 184 ? -12.737 -0.343 21.612 1.00 85.69 184 GLN A CA 1
ATOM 1370 C C . GLN A 1 184 ? -13.521 -0.945 22.782 1.00 85.69 184 GLN A C 1
ATOM 1372 O O . GLN A 1 184 ? -13.728 -2.155 22.867 1.00 85.69 184 GLN A O 1
ATOM 1377 N N . VAL A 1 185 ? -13.986 -0.081 23.676 1.00 82.75 185 VAL A N 1
ATOM 1378 C CA . VAL A 1 185 ? -14.845 -0.427 24.803 1.00 82.75 185 VAL A CA 1
ATOM 1379 C C . VAL A 1 185 ? -16.294 -0.247 24.371 1.00 82.75 185 VAL A C 1
ATOM 1381 O O . VAL A 1 185 ? -16.719 0.854 24.014 1.00 82.75 185 VAL A O 1
ATOM 1384 N N . ARG A 1 186 ? -17.037 -1.354 24.420 1.00 75.62 186 ARG A N 1
ATOM 1385 C CA . ARG A 1 186 ? -18.473 -1.429 24.105 1.00 75.62 186 ARG A CA 1
ATOM 1386 C C . ARG A 1 186 ? -19.358 -1.639 25.328 1.00 75.62 186 ARG A C 1
ATOM 1388 O O . ARG A 1 186 ? -20.576 -1.643 25.193 1.00 75.62 186 ARG A O 1
ATOM 1395 N N . ASP A 1 187 ? -18.752 -1.853 26.492 1.00 79.44 187 ASP A N 1
ATOM 1396 C CA . ASP A 1 187 ? -19.492 -2.046 27.732 1.00 79.44 187 ASP A CA 1
ATOM 1397 C C . ASP A 1 187 ? -20.336 -0.806 28.049 1.00 79.44 187 ASP A C 1
ATOM 1399 O O . ASP A 1 187 ? -19.827 0.319 28.067 1.00 79.44 187 ASP A O 1
ATOM 1403 N N . SER A 1 188 ? -21.631 -1.017 28.289 1.00 75.38 188 SER A N 1
ATOM 1404 C CA . SER A 1 188 ? -22.582 0.070 28.517 1.00 75.38 188 SER A CA 1
ATOM 1405 C C . SER A 1 188 ? -22.242 0.872 29.770 1.00 75.38 188 SER A C 1
ATOM 1407 O O . SER A 1 188 ? -22.413 2.085 29.757 1.00 75.38 188 SER A O 1
ATOM 1409 N N . GLY A 1 189 ? -21.700 0.240 30.817 1.00 83.94 189 GLY A N 1
ATOM 1410 C CA . GLY A 1 189 ? -21.341 0.928 32.058 1.00 83.94 189 GLY A CA 1
ATOM 1411 C C . GLY A 1 189 ? -20.181 1.905 31.868 1.00 83.94 189 GLY A C 1
ATOM 1412 O O . GLY A 1 189 ? -20.265 3.062 32.280 1.00 83.94 189 GLY A O 1
ATOM 1413 N N . ALA A 1 190 ? -19.117 1.474 31.186 1.00 83.94 190 ALA A N 1
ATOM 1414 C CA . ALA A 1 190 ? -17.976 2.344 30.886 1.00 83.94 190 ALA A CA 1
ATOM 1415 C C . ALA A 1 190 ? -18.346 3.497 29.933 1.00 83.94 190 ALA A C 1
ATOM 1417 O O . ALA A 1 190 ? -17.892 4.629 30.123 1.00 83.94 190 ALA A O 1
ATOM 1418 N N . LEU A 1 191 ? -19.187 3.226 28.927 1.00 86.44 191 LEU A N 1
ATOM 1419 C CA . LEU A 1 191 ? -19.690 4.256 28.015 1.00 86.44 191 LEU A CA 1
ATOM 1420 C C . LEU A 1 191 ? -20.569 5.277 28.744 1.00 86.44 191 LEU A C 1
ATOM 1422 O O . LEU A 1 191 ? -20.392 6.478 28.543 1.00 86.44 191 LEU A O 1
ATOM 1426 N N . GLU A 1 192 ? -21.479 4.820 29.605 1.00 89.06 192 GLU A N 1
ATOM 1427 C CA . GLU A 1 192 ? -22.336 5.696 30.406 1.00 89.06 192 GLU A CA 1
ATOM 1428 C C . GLU A 1 192 ? -21.522 6.596 31.335 1.00 89.06 192 GLU A C 1
ATOM 1430 O O . GLU A 1 192 ? -21.797 7.793 31.376 1.00 89.06 192 GLU A O 1
ATOM 1435 N N . ALA A 1 193 ? -20.482 6.066 31.987 1.00 91.06 193 ALA A N 1
ATOM 1436 C CA . ALA A 1 193 ? -19.611 6.849 32.861 1.00 91.06 193 ALA A CA 1
ATOM 1437 C C . ALA A 1 193 ? -18.915 7.998 32.111 1.00 91.06 193 ALA A C 1
ATOM 1439 O O . ALA A 1 193 ? -18.979 9.149 32.539 1.00 91.06 193 ALA A O 1
ATOM 1440 N N . TRP A 1 194 ? -18.301 7.725 30.952 1.00 91.94 194 TRP A N 1
ATOM 1441 C CA . TRP A 1 194 ? -17.676 8.793 30.163 1.00 91.94 194 TRP A CA 1
ATOM 1442 C C . TRP A 1 194 ? -18.685 9.813 29.647 1.00 91.94 194 TRP A C 1
ATOM 1444 O O . TRP A 1 194 ? -18.373 11.003 29.597 1.00 91.94 194 TRP A O 1
ATOM 1454 N N . VAL A 1 195 ? -19.876 9.360 29.249 1.00 91.69 195 VAL A N 1
ATOM 1455 C CA . VAL A 1 195 ? -20.945 10.260 28.814 1.00 91.69 195 VAL A CA 1
ATOM 1456 C C . VAL A 1 195 ? -21.385 11.160 29.966 1.00 91.69 195 VAL A C 1
ATOM 1458 O O . VAL A 1 195 ? -21.433 12.371 29.776 1.00 91.69 195 VAL A O 1
ATOM 1461 N N . ASP A 1 196 ? -21.636 10.609 31.154 1.00 92.06 196 ASP A N 1
ATOM 1462 C CA . ASP A 1 196 ? -22.050 11.383 32.328 1.00 92.06 196 ASP A CA 1
ATOM 1463 C C . ASP A 1 196 ? -21.038 12.465 32.680 1.00 92.06 196 ASP A C 1
ATOM 1465 O O . ASP A 1 196 ? -21.399 13.630 32.846 1.00 92.06 196 ASP A O 1
ATOM 1469 N N . GLU A 1 197 ? -19.754 12.117 32.717 1.00 92.25 197 GLU A N 1
ATOM 1470 C CA . GLU A 1 197 ? -18.732 13.107 33.022 1.00 92.25 197 GLU A CA 1
ATOM 1471 C C . GLU A 1 197 ? -18.636 14.203 31.947 1.00 92.25 197 GLU A C 1
ATOM 1473 O O . GLU A 1 197 ? -18.423 15.368 32.279 1.00 92.25 197 GLU A O 1
ATOM 1478 N N . VAL A 1 198 ? -18.807 13.865 30.662 1.00 93.62 198 VAL A N 1
ATOM 1479 C CA . VAL A 1 198 ? -18.815 14.863 29.578 1.00 93.62 198 VAL A CA 1
ATOM 1480 C C . VAL A 1 198 ? -20.026 15.786 29.684 1.00 93.62 198 VAL A C 1
ATOM 1482 O O . VAL A 1 198 ? -19.884 16.989 29.467 1.00 93.62 198 VAL A O 1
ATOM 1485 N N . LEU A 1 199 ? -21.201 15.260 30.034 1.00 92.00 199 LEU A N 1
ATOM 1486 C CA . LEU A 1 199 ? -22.407 16.069 30.227 1.00 92.00 199 LEU A CA 1
ATOM 1487 C C . LEU A 1 199 ? -22.251 17.030 31.415 1.00 92.00 199 LEU A C 1
ATOM 1489 O O . LEU A 1 199 ? -22.655 18.188 31.316 1.00 92.00 199 LEU A O 1
ATOM 1493 N N . VAL A 1 200 ? -21.608 16.585 32.500 1.00 93.19 200 VAL A N 1
ATOM 1494 C CA . VAL A 1 200 ? -21.291 17.425 33.670 1.00 93.19 200 VAL A CA 1
ATOM 1495 C C . VAL A 1 200 ? -20.261 18.510 33.335 1.00 93.19 200 VAL A C 1
ATOM 1497 O O . VAL A 1 200 ? -20.387 19.639 33.803 1.00 93.19 200 VAL A O 1
ATOM 1500 N N . GLU A 1 201 ? -19.254 18.201 32.517 1.00 93.62 201 GLU A N 1
ATOM 1501 C CA . GLU A 1 201 ? -18.205 19.156 32.124 1.00 93.62 201 GLU A CA 1
ATOM 1502 C C . GLU A 1 201 ? -18.665 20.186 31.080 1.00 93.62 201 GLU A C 1
ATOM 1504 O O . GLU A 1 201 ? -18.043 21.241 30.954 1.00 93.62 201 GLU A O 1
ATOM 1509 N N . ASN A 1 202 ? -19.746 19.909 30.341 1.00 93.06 202 ASN A N 1
ATOM 1510 C CA . ASN A 1 202 ? -20.234 20.749 29.237 1.00 93.06 202 ASN A CA 1
ATOM 1511 C C . ASN A 1 202 ? -21.713 21.162 29.422 1.00 93.06 202 ASN A C 1
ATOM 1513 O O . ASN A 1 202 ? -22.541 20.921 28.539 1.00 93.06 202 ASN A O 1
ATOM 1517 N N . PRO A 1 203 ? -22.093 21.789 30.555 1.00 92.62 203 PRO A N 1
ATOM 1518 C CA . PRO A 1 203 ? -23.499 22.044 30.878 1.00 92.62 203 PRO A CA 1
ATOM 1519 C C . PRO A 1 203 ? -24.178 23.016 29.899 1.00 92.62 203 PRO A C 1
ATOM 1521 O O . PRO A 1 203 ? -25.360 22.870 29.596 1.00 92.62 203 PRO A O 1
ATOM 1524 N N . LYS A 1 204 ? -23.430 23.978 29.344 1.00 91.56 204 LYS A N 1
ATOM 1525 C CA . LYS A 1 204 ? -23.962 24.974 28.397 1.00 91.56 204 LYS A CA 1
ATOM 1526 C C . LYS A 1 204 ? -24.351 24.334 27.067 1.00 91.56 204 LYS A C 1
ATOM 1528 O O . LYS A 1 204 ? -25.342 24.705 26.442 1.00 91.56 204 LYS A O 1
ATOM 1533 N N . GLU A 1 205 ? -23.556 23.376 26.616 1.00 92.25 205 GLU A N 1
ATOM 1534 C CA . GLU A 1 205 ? -23.771 22.629 25.384 1.00 92.25 205 GLU A CA 1
ATOM 1535 C C . GLU A 1 205 ? -24.945 21.658 25.539 1.00 92.25 205 GLU A C 1
ATOM 1537 O O . GLU A 1 205 ? -25.725 21.491 24.601 1.00 92.25 205 GLU A O 1
ATOM 1542 N N . VAL A 1 206 ? -25.123 21.084 26.733 1.00 90.81 206 VAL A N 1
ATOM 1543 C CA . VAL A 1 206 ? -26.304 20.278 27.076 1.00 90.81 206 VAL A CA 1
ATOM 1544 C C . VAL A 1 206 ? -27.584 21.113 27.006 1.00 90.81 206 VAL A C 1
ATOM 1546 O O . VAL A 1 206 ? -28.545 20.698 26.357 1.00 90.81 206 VAL A O 1
ATOM 1549 N N . GLU A 1 207 ? -27.604 22.306 27.606 1.00 89.69 207 GLU A N 1
ATOM 1550 C CA . GLU A 1 207 ? -28.766 23.207 27.547 1.00 89.69 207 GLU A CA 1
ATOM 1551 C C . GLU A 1 207 ? -29.102 23.627 26.112 1.00 89.69 207 GLU A C 1
ATOM 1553 O O . GLU A 1 207 ? -30.262 23.576 25.703 1.00 89.69 207 GLU A O 1
ATOM 1558 N N . ARG A 1 208 ? -28.091 23.981 25.309 1.00 90.44 208 ARG A N 1
ATOM 1559 C CA . ARG A 1 208 ? -28.284 24.342 23.894 1.00 90.44 208 ARG A CA 1
ATOM 1560 C C . ARG A 1 208 ? -28.809 23.182 23.053 1.00 90.44 208 ARG A C 1
ATOM 1562 O O . ARG A 1 208 ? -29.654 23.396 22.184 1.00 90.44 208 ARG A O 1
ATOM 1569 N N . TYR A 1 209 ? -28.348 21.959 23.317 1.00 91.12 209 TYR A N 1
ATOM 1570 C CA . TYR A 1 209 ? -28.883 20.769 22.658 1.00 91.12 209 TYR A CA 1
ATOM 1571 C C . TYR A 1 209 ? -30.362 20.565 23.013 1.00 91.12 209 TYR A C 1
ATOM 1573 O O . TYR A 1 209 ? -31.184 20.411 22.110 1.00 91.12 209 TYR A O 1
ATOM 1581 N N . LYS A 1 210 ? -30.723 20.669 24.303 1.00 87.00 210 LYS A N 1
ATOM 1582 C CA . LYS A 1 210 ? -32.127 20.622 24.758 1.00 87.00 210 LYS A CA 1
ATOM 1583 C C . LYS A 1 210 ? -32.974 21.772 24.191 1.00 87.00 210 LYS A C 1
ATOM 1585 O O . LYS A 1 210 ? -34.171 21.605 23.987 1.00 87.00 210 LYS A O 1
ATOM 1590 N N . GLY A 1 211 ? -32.352 22.908 23.872 1.00 87.31 211 GLY A N 1
ATOM 1591 C CA . GLY A 1 211 ? -32.954 24.038 23.156 1.00 87.31 211 GLY A CA 1
ATOM 1592 C C . GLY A 1 211 ? -33.163 23.825 21.648 1.00 87.31 211 GLY A C 1
ATOM 1593 O O . GLY A 1 211 ? -33.637 24.740 20.977 1.00 87.31 211 GLY A O 1
ATOM 1594 N N . GLY A 1 212 ? -32.821 22.649 21.104 1.00 87.00 212 GLY A N 1
ATOM 1595 C CA . GLY A 1 212 ? -33.083 22.257 19.713 1.00 87.00 212 GLY A CA 1
ATOM 1596 C C . GLY A 1 212 ? -31.862 22.262 18.785 1.00 87.00 212 GLY A C 1
ATOM 1597 O O . GLY A 1 212 ? -31.994 21.974 17.594 1.00 87.00 212 GLY A O 1
ATOM 1598 N N . GLU A 1 213 ? -30.656 22.559 19.283 1.00 89.31 213 GLU A N 1
ATOM 1599 C CA . GLU A 1 213 ? -29.440 22.591 18.461 1.00 89.31 213 GLU A CA 1
ATOM 1600 C C . GLU A 1 213 ? -28.80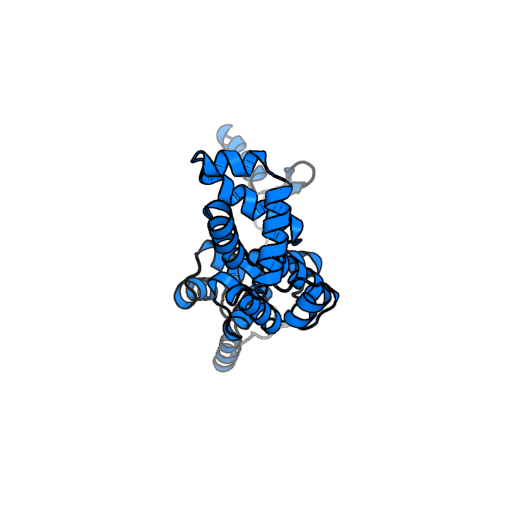0 21.195 18.303 1.00 89.31 213 GLU A C 1
ATOM 1602 O O . GLU A 1 213 ? -27.734 20.889 18.842 1.00 89.31 213 GLU A O 1
ATOM 1607 N N . VAL A 1 214 ? -29.437 20.338 17.497 1.00 86.06 214 VAL A N 1
ATOM 1608 C CA . VAL A 1 214 ? -29.071 18.913 17.307 1.00 86.06 214 VAL A CA 1
ATOM 1609 C C . VAL A 1 214 ? -27.615 18.697 16.854 1.00 86.06 214 VAL A C 1
ATOM 1611 O O . VAL A 1 214 ? -27.008 17.667 17.150 1.00 86.06 214 VAL A O 1
ATOM 1614 N N . LYS A 1 215 ? -27.000 19.684 16.184 1.00 88.62 215 LYS A N 1
ATOM 1615 C CA . LYS A 1 215 ? -25.599 19.622 15.718 1.00 88.62 215 LYS A CA 1
ATOM 1616 C C . LYS A 1 215 ? -24.587 19.443 16.859 1.00 88.62 215 LYS A C 1
ATOM 1618 O O . LYS A 1 215 ? -23.493 18.929 16.617 1.00 88.62 215 LYS A O 1
ATOM 1623 N N . LEU A 1 216 ? -24.946 19.810 18.091 1.00 90.00 216 LEU A N 1
ATOM 1624 C CA . LEU A 1 216 ? -24.087 19.640 19.268 1.00 90.00 216 LEU A CA 1
ATOM 1625 C C . LEU A 1 216 ? -23.850 18.174 19.643 1.00 90.00 216 LEU A C 1
ATOM 1627 O O . LEU A 1 216 ? -22.857 17.880 20.306 1.00 90.00 216 LEU A O 1
ATOM 1631 N N . LEU A 1 217 ? -24.667 17.237 19.150 1.00 88.88 217 LEU A N 1
ATOM 1632 C CA . LEU A 1 217 ? -24.440 15.808 19.375 1.00 88.88 217 LEU A CA 1
ATOM 1633 C C . LEU A 1 217 ? -23.077 15.350 18.831 1.00 88.88 217 LEU A C 1
ATOM 1635 O O . LEU A 1 217 ? -22.378 14.569 19.478 1.00 88.88 217 LEU A O 1
ATOM 1639 N N . ALA A 1 218 ? -22.658 15.873 17.673 1.00 89.06 218 ALA A N 1
ATOM 1640 C CA . ALA A 1 218 ? -21.351 15.566 17.091 1.00 89.06 218 ALA A CA 1
ATOM 1641 C C . ALA A 1 218 ? -20.200 16.120 17.949 1.00 89.06 218 ALA A C 1
ATOM 1643 O O . ALA A 1 218 ? -19.188 15.445 18.138 1.00 89.06 218 ALA A O 1
ATOM 1644 N N . PHE A 1 219 ? -20.377 17.317 18.517 1.00 92.12 219 PHE A N 1
ATOM 1645 C CA . PHE A 1 219 ? -19.413 17.916 19.438 1.00 92.12 219 PHE A CA 1
ATOM 1646 C C . PHE A 1 219 ? -19.277 17.094 20.726 1.00 92.12 219 PHE A C 1
ATOM 1648 O O . PHE A 1 219 ? -18.161 16.730 21.098 1.00 92.12 219 PHE A O 1
ATOM 1655 N N . LEU A 1 220 ? -20.397 16.740 21.367 1.00 91.69 220 LEU A N 1
ATOM 1656 C CA . LEU A 1 220 ? -20.408 15.937 22.595 1.00 91.69 220 LEU A CA 1
ATOM 1657 C C . LEU A 1 220 ? -19.829 14.538 22.355 1.00 91.69 220 LEU A C 1
ATOM 1659 O O . LEU A 1 220 ? -19.015 14.069 23.146 1.00 91.69 220 LEU A O 1
ATOM 1663 N N . THR A 1 221 ? -20.144 13.914 21.215 1.00 90.50 221 THR A N 1
ATOM 1664 C CA . THR A 1 221 ? -19.506 12.653 20.796 1.00 90.50 221 THR A CA 1
ATOM 1665 C C . THR A 1 221 ? -17.987 12.822 20.705 1.00 90.50 221 THR A C 1
ATOM 1667 O O . THR A 1 221 ? -17.240 11.993 21.223 1.00 90.50 221 THR A O 1
ATOM 1670 N N . GLY A 1 222 ? -17.508 13.923 20.118 1.00 90.06 222 GLY A N 1
ATOM 1671 C CA . GLY A 1 222 ? -16.083 14.259 20.063 1.00 90.06 222 GLY A CA 1
ATOM 1672 C C . GLY A 1 222 ? -15.435 14.428 21.444 1.00 90.06 222 GLY A C 1
ATOM 1673 O O . GLY A 1 222 ? -14.314 13.958 21.650 1.00 90.06 222 GLY A O 1
ATOM 1674 N N . GLN A 1 223 ? -16.134 15.030 22.412 1.00 92.31 223 GLN A N 1
ATOM 1675 C CA . GLN A 1 223 ? -15.644 15.141 23.793 1.00 92.31 223 GLN A CA 1
ATOM 1676 C C . GLN A 1 223 ? -15.542 13.772 24.476 1.00 92.31 223 GLN A C 1
ATOM 1678 O O . GLN A 1 223 ? -14.521 13.481 25.100 1.00 92.31 223 GLN A O 1
ATOM 1683 N N . VAL A 1 224 ? -16.527 12.888 24.282 1.00 90.50 224 VAL A N 1
ATOM 1684 C CA . VAL A 1 224 ? -16.474 11.503 24.791 1.00 90.50 224 VAL A CA 1
ATOM 1685 C C . VAL A 1 224 ? -15.310 10.732 24.162 1.00 90.50 224 VAL A C 1
ATOM 1687 O O . VAL A 1 224 ? -14.573 10.032 24.862 1.00 90.50 224 VAL A O 1
ATOM 1690 N N . MET A 1 225 ? -15.065 10.902 22.858 1.00 87.56 225 MET A N 1
ATOM 1691 C CA . MET A 1 225 ? -13.892 10.314 22.195 1.00 87.56 225 MET A CA 1
ATOM 1692 C C . MET A 1 225 ? -12.584 10.835 22.796 1.00 87.56 225 MET A C 1
ATOM 1694 O O . MET A 1 225 ? -11.674 10.054 23.074 1.00 87.56 225 MET A O 1
ATOM 1698 N N . LYS A 1 226 ? -12.482 12.144 23.050 1.00 88.56 226 LYS A N 1
ATOM 1699 C CA . LYS A 1 226 ? -11.293 12.748 23.665 1.00 88.56 226 LYS A CA 1
ATOM 1700 C C . LYS A 1 226 ? -11.062 12.211 25.078 1.00 88.56 226 LYS A C 1
ATOM 1702 O O . LYS A 1 226 ? -9.935 11.841 25.412 1.00 88.56 226 LYS A O 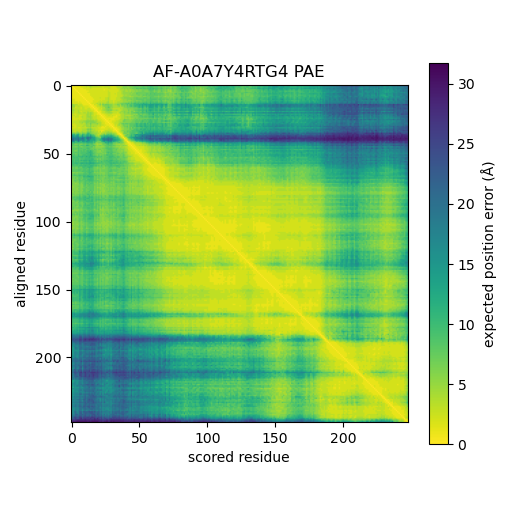1
ATOM 1707 N N . LYS A 1 227 ? -12.123 12.117 25.881 1.00 89.00 227 LYS A N 1
ATOM 1708 C CA . LYS A 1 227 ? -12.064 11.661 27.273 1.00 89.00 227 LYS A CA 1
ATOM 1709 C C . LYS A 1 227 ? -11.701 10.186 27.395 1.00 89.00 227 LYS A C 1
ATOM 1711 O O . LYS A 1 227 ? -10.793 9.828 28.141 1.00 89.00 227 LYS A O 1
ATOM 1716 N N . SER A 1 228 ? -12.312 9.349 26.562 1.00 86.75 228 SER A N 1
ATOM 1717 C CA . SER A 1 228 ? -11.980 7.924 26.455 1.00 86.75 228 SER A CA 1
ATOM 1718 C C . SER A 1 228 ? -10.638 7.657 25.758 1.00 86.75 228 SER A C 1
ATOM 1720 O O . SER A 1 228 ? -10.245 6.501 25.621 1.00 86.75 228 SER A O 1
ATOM 1722 N N . ARG A 1 229 ? -9.918 8.696 25.300 1.00 82.25 229 ARG A N 1
ATOM 1723 C CA . ARG A 1 229 ? -8.682 8.594 24.498 1.00 82.25 229 ARG A CA 1
ATOM 1724 C C . ARG A 1 229 ? -8.861 7.732 23.241 1.00 82.25 229 ARG A C 1
ATOM 1726 O O . ARG A 1 229 ? -7.961 6.987 22.857 1.00 82.25 229 ARG A O 1
ATOM 1733 N N . GLY A 1 230 ? -10.034 7.828 22.620 1.00 79.50 230 GLY A N 1
ATOM 1734 C CA . GLY A 1 230 ? -10.412 7.081 21.422 1.00 79.50 230 GLY A CA 1
ATOM 1735 C C . GLY A 1 230 ? -10.782 5.621 21.678 1.00 79.50 230 GLY A C 1
ATOM 1736 O O . GLY A 1 230 ? -10.857 4.862 20.715 1.00 79.50 230 GLY A O 1
ATOM 1737 N N . LYS A 1 231 ? -10.984 5.214 22.940 1.00 81.31 231 LYS A N 1
ATOM 1738 C CA . LYS A 1 231 ? -11.414 3.854 23.300 1.00 81.31 231 LYS A CA 1
ATOM 1739 C C . LYS A 1 231 ? -12.923 3.661 23.232 1.00 81.31 231 LYS A C 1
ATOM 1741 O O . LYS A 1 231 ? -13.356 2.531 23.080 1.00 81.31 231 LYS A O 1
ATOM 1746 N N . ALA A 1 232 ? -13.723 4.707 23.405 1.00 84.50 232 ALA A N 1
ATOM 1747 C CA . ALA A 1 232 ? -15.170 4.557 23.339 1.00 84.50 232 ALA A CA 1
ATOM 1748 C C . ALA A 1 232 ? -15.609 4.260 21.899 1.00 84.50 232 ALA A C 1
ATOM 1750 O O . ALA A 1 232 ? -15.173 4.952 20.982 1.00 84.50 232 ALA A O 1
ATOM 1751 N N . ASP A 1 233 ? -16.493 3.276 21.716 1.00 83.25 233 ASP A N 1
ATOM 1752 C CA . ASP A 1 233 ? -17.063 2.965 20.403 1.00 83.25 233 ASP A CA 1
ATOM 1753 C C . ASP A 1 233 ? -17.962 4.123 19.921 1.00 83.25 233 ASP A C 1
ATOM 1755 O O . ASP A 1 233 ? -19.001 4.383 20.541 1.00 83.25 233 ASP A O 1
ATOM 1759 N N . PRO A 1 234 ? -17.634 4.811 18.808 1.00 78.31 234 PRO A N 1
ATOM 1760 C CA . PRO A 1 234 ? -18.446 5.914 18.296 1.00 78.31 234 PRO A CA 1
ATOM 1761 C C . PRO A 1 234 ? -19.901 5.519 18.020 1.00 78.31 234 PRO A C 1
ATOM 1763 O O . PRO A 1 234 ? -20.803 6.338 18.212 1.00 78.31 234 PRO A O 1
ATOM 1766 N N . LYS A 1 235 ? -20.144 4.269 17.594 1.00 82.06 235 LYS A N 1
ATOM 1767 C CA . LYS A 1 235 ? -21.498 3.760 17.326 1.00 82.06 235 LYS A CA 1
ATOM 1768 C C . LYS A 1 235 ? -22.275 3.503 18.615 1.00 82.06 235 LYS A C 1
ATOM 1770 O O . LYS A 1 235 ? -23.491 3.658 18.619 1.00 82.06 235 LYS A O 1
ATOM 1775 N N . GLY A 1 236 ? -21.583 3.134 19.694 1.00 84.19 236 GLY A N 1
ATOM 1776 C CA . GLY A 1 236 ? -22.179 2.919 21.014 1.00 84.19 236 GLY A CA 1
ATOM 1777 C C . GLY A 1 236 ? -22.439 4.218 21.783 1.00 84.19 236 GLY A C 1
ATOM 1778 O O . GLY A 1 236 ? -23.422 4.315 22.511 1.00 84.19 236 GLY A O 1
ATOM 1779 N N . VAL A 1 237 ? -21.602 5.243 21.592 1.00 87.94 237 VAL A N 1
ATOM 1780 C CA . VAL A 1 237 ? -21.697 6.519 22.326 1.00 87.94 237 VAL A CA 1
ATOM 1781 C C . VAL A 1 237 ? -22.921 7.345 21.940 1.00 87.94 237 VAL A C 1
ATOM 1783 O O . VAL A 1 237 ? -23.574 7.900 22.823 1.00 87.94 237 VAL A O 1
ATOM 1786 N N . GLN A 1 238 ? -23.250 7.441 20.648 1.00 88.12 238 GLN A N 1
ATOM 1787 C CA . GLN A 1 238 ? -24.375 8.270 20.194 1.00 88.12 238 GLN A CA 1
ATOM 1788 C C . GLN A 1 238 ? -25.719 7.865 20.829 1.00 88.12 238 GLN A C 1
ATOM 1790 O O . GLN A 1 238 ? -26.375 8.744 21.389 1.00 88.12 238 GLN A O 1
ATOM 1795 N N . PRO A 1 239 ? -26.124 6.577 20.826 1.00 88.94 239 PRO A N 1
ATOM 1796 C CA . PRO A 1 239 ? -27.345 6.142 21.505 1.00 88.94 239 PRO A CA 1
ATOM 1797 C C . PRO A 1 239 ? -27.372 6.478 23.002 1.00 88.94 239 PRO A C 1
ATOM 1799 O O . PRO A 1 239 ? -28.409 6.887 23.519 1.00 88.94 239 PRO A O 1
ATOM 1802 N N . VAL A 1 240 ? -26.237 6.342 23.698 1.00 89.69 240 VAL A N 1
ATOM 1803 C CA . VAL A 1 240 ? -26.135 6.639 25.138 1.00 89.69 240 VAL A CA 1
ATOM 1804 C C . VAL A 1 240 ? -26.272 8.140 25.406 1.00 89.69 240 VAL A C 1
ATOM 1806 O O . VAL A 1 240 ? -26.998 8.533 26.320 1.00 89.69 240 VAL A O 1
ATOM 1809 N N . LEU A 1 241 ? -25.632 8.982 24.586 1.00 89.88 241 LEU A N 1
ATOM 1810 C CA . LEU A 1 241 ? -25.762 10.441 24.657 1.00 89.88 241 LEU A CA 1
ATOM 1811 C C . LEU A 1 241 ? -27.209 10.885 24.450 1.00 89.88 241 LEU A C 1
ATOM 1813 O O . LEU A 1 241 ? -27.735 11.619 25.280 1.00 89.88 241 LEU A O 1
ATOM 1817 N N . VAL A 1 242 ? -27.854 10.419 23.377 1.00 89.38 242 VAL A N 1
ATOM 1818 C CA . VAL A 1 242 ? -29.250 10.766 23.069 1.00 89.38 242 VAL A CA 1
ATOM 1819 C C . VAL A 1 242 ? -30.160 10.350 24.221 1.00 89.38 242 VAL A C 1
ATOM 1821 O O . VAL A 1 242 ? -30.896 11.180 24.745 1.00 89.38 242 VAL A O 1
ATOM 1824 N N . ARG A 1 243 ? -30.030 9.110 24.712 1.00 90.25 243 ARG A N 1
ATOM 1825 C CA . ARG A 1 243 ? -30.829 8.614 25.840 1.00 90.25 243 ARG A CA 1
ATOM 1826 C C . ARG A 1 243 ? -30.685 9.477 27.097 1.00 90.25 243 ARG A C 1
ATOM 1828 O O . ARG A 1 243 ? -31.682 9.710 27.768 1.00 90.25 243 ARG A O 1
ATOM 1835 N N . LYS A 1 244 ? -29.475 9.931 27.441 1.00 88.75 244 LYS A N 1
ATOM 1836 C CA . LYS A 1 244 ? -29.236 10.763 28.638 1.00 88.75 244 LYS A CA 1
ATOM 1837 C C . LYS A 1 244 ? -29.645 12.227 28.448 1.00 88.75 244 LYS A C 1
ATOM 1839 O O . LYS A 1 244 ? -30.018 12.882 29.415 1.00 88.75 244 LYS A O 1
ATOM 1844 N N . LEU A 1 245 ? -29.594 12.741 27.221 1.00 87.25 245 LEU A N 1
ATOM 1845 C CA . LEU A 1 245 ? -30.006 14.108 26.892 1.00 87.25 245 LEU A CA 1
ATOM 1846 C C . LEU A 1 245 ? -31.529 14.252 26.763 1.00 87.25 245 LEU A C 1
ATOM 1848 O O . LEU A 1 245 ? -32.063 15.299 27.123 1.00 87.25 245 LEU A O 1
ATOM 1852 N N . GLU A 1 246 ? -32.213 13.216 26.276 1.00 85.12 246 GLU A N 1
ATOM 1853 C CA . GLU A 1 246 ? -33.671 13.175 26.089 1.00 85.12 246 GLU A CA 1
ATOM 1854 C C . GLU A 1 246 ? -34.418 12.537 27.271 1.00 85.12 246 GLU A C 1
ATOM 1856 O O . GLU A 1 246 ? -35.649 12.527 27.286 1.00 85.12 246 GLU A O 1
ATOM 1861 N N . ALA A 1 247 ? -33.698 12.014 28.269 1.00 77.25 247 ALA A N 1
ATOM 1862 C CA . ALA A 1 247 ? -34.310 11.577 29.517 1.00 77.25 247 ALA A CA 1
ATOM 1863 C C . ALA A 1 247 ? -35.015 12.771 30.204 1.00 77.25 247 ALA A C 1
ATOM 1865 O O . ALA A 1 247 ? -34.412 13.850 30.289 1.00 77.25 247 ALA A O 1
ATOM 1866 N N . PRO A 1 248 ? -36.275 12.588 30.651 1.00 51.41 248 PRO A N 1
ATOM 1867 C CA . PRO A 1 248 ? -37.067 13.635 31.295 1.00 51.41 248 PRO A CA 1
ATOM 1868 C C . PRO A 1 248 ? -36.461 14.117 32.616 1.00 51.41 248 PRO A C 1
ATOM 1870 O O . PRO A 1 248 ? -35.838 13.295 33.327 1.00 51.41 248 PRO A O 1
#

Sequence (248 aa):
LEAERDRQQALLESGGKVEQVSLTFNAQTGQVKPMRSKEESHDYRYFPDPDLPPLVLDASWVAVVCSELPELPAAKRARFEAAFGLSPKDAAVLVSEQVIADYFESVVAAGADPKTAANWIMTDAMTGFNAAGAFTVPPASLTELIALIKDGTVSHQAAKRVFAEMTTSGGAPADVAARLGLLQVRDSGALEAWVDEVLVENPKEVERYKGGEVKLLAFLTGQVMKKSRGKADPKGVQPVLVRKLEAP